Protein AF-A0A851SFB6-F1 (afdb_monomer)

pLDDT: mean 85.89, std 19.77, range [31.84, 98.56]

Nearest PDB structures (foldseek):
  4at8-assembly2_C  TM=9.927E-01  e=2.242E-28  Mus musculus
  4at8-assembly1_A  TM=9.930E-01  e=2.726E-28  Mus musculus
  4atb-assembly2_C  TM=9.935E-01  e=1.181E-27  Mus musculus
  4at9-assembly1_A  TM=9.912E-01  e=5.368E-27  Mus musculus
  4at7-assembly1_B  TM=7.156E-01  e=7.420E-09  Mus musculus

Secondary structure (DSSP, 8-state):
--EEEEETTEEEEE-SS-EEEEE----HHHHTT--TTTS--HHHHHHHHHHHHHHHHIIIII----S-SSSTHHHHHHHHHHHHHHHHHHHH-GGGTT--HHHHHHHHHHHHHSSTT-SPPPHHHHHHHHHHHHHTTTTSTT----B-TTSSS--BGGGGS-HHHHHHHHHHHHHHHHHHHTTTHHHHTTTTS--GGGGTS-EEETTEEEPPPPP---PPP---TT--SSS--PPPPPPPP--------

InterPro domains:
  IPR006561 DZF domain [PS51703] (1-230)
  IPR006561 DZF domain [SM00572] (1-197)
  IPR043519 Nucleotidyltransferase superfamily [G3DSA:3.30.460.10] (1-61)
  IPR049401 DZF domain, N-terminal [PF07528] (3-63)
  IPR049402 DZF domain, C-terminal [PF20965] (79-210)
  IPR052134 Interleukin enhancer-binding factor 2 [PTHR46447] (1-249)

Organism: Certhia familiaris (NCBI:txid73333)

Sequence (249 aa):
VLTMLTNETGFEISSADATVKILITTVPPNLRKLDPELHLDIKVLQSALAAIRHARWFEENASQSTAGLTLFSRLCLGVKVLIRLLKDLRIRFPGFEPLTPWILDLLGHYAVMNNPTRQPLALNIAYRRCLQILAAGLFLPGSVGITDPCESGNFRVHTVMTLEQQDMVCYTAQTLVRILSHGGYRKILGQEGDASYLASEMSTWDGVIVTPSEKAYEKPPEKKEGEEEEENQEEPAAGEEEESMETQE

Foldseek 3Di:
DWDWDADLQGIWIDDPPDIDDDRDADDPVCLVVDDPVPDRDSVSNVVVVLVVLLVVCCCVQLVPPPDDPDDCNVRSVLLVVLLVLVVVLCVLAVLNVLCDSSNSSQLSSCLQQVDPVNHGDDNLSSNLSSLVCLLVQLLAPPHLRDADPSDPDRDHPSVSDDNQSSQSSNLLSNQVNVCVVLVVVCQSSCVPHRNNCSQPDWDARPNDIRDGRDRPDDDPDPPDPDPPPDPDDDDDDDDDDDDDDDDDD

Solvent-accessible surface area (backbone atoms only — not comparable to full-atom values): 14951 Å² total; per-residue (Å²): 120,78,47,76,48,76,52,90,51,41,33,34,45,31,50,94,88,50,72,49,76,47,66,47,62,78,60,75,80,52,71,82,68,66,47,84,91,82,43,75,54,68,68,49,31,49,50,40,54,47,50,54,43,49,52,52,50,40,48,70,70,51,42,60,71,72,88,64,101,67,79,48,74,61,46,36,48,40,34,57,50,44,29,51,53,49,56,51,41,26,70,55,34,66,49,36,56,76,60,45,74,66,55,42,50,51,47,28,38,43,40,25,51,70,49,95,82,72,52,70,45,54,58,72,57,19,56,53,40,46,30,47,44,33,40,72,35,40,53,33,90,93,46,74,56,52,61,39,90,80,53,87,68,87,45,44,63,54,72,81,40,52,72,61,47,28,41,37,33,20,28,38,22,43,25,49,42,53,40,50,70,59,66,41,49,52,40,71,69,53,74,67,53,88,46,46,60,58,53,76,37,74,44,77,40,96,89,42,77,46,70,39,49,67,93,77,70,73,81,78,80,83,78,68,92,83,85,85,85,83,88,84,79,82,80,83,82,83,85,80,83,85,83,86,79,88,79,92,131

Mean predicted aligned error: 9.76 Å

Structure (mmCIF, N/CA/C/O backbone):
data_AF-A0A851SFB6-F1
#
_entry.id   AF-A0A851SFB6-F1
#
loop_
_atom_site.group_PDB
_atom_site.id
_atom_site.type_symbol
_atom_site.label_atom_id
_atom_site.label_alt_id
_atom_site.label_comp_id
_atom_site.label_asym_id
_atom_site.label_entity_id
_atom_site.label_seq_id
_atom_site.pdbx_PDB_ins_code
_atom_site.Cartn_x
_atom_site.Cartn_y
_atom_site.Cartn_z
_atom_site.occupancy
_atom_site.B_iso_or_equiv
_atom_site.auth_seq_id
_atom_site.auth_comp_id
_atom_site.auth_asym_id
_atom_site.auth_atom_id
_atom_site.pdbx_PDB_model_num
ATOM 1 N N . VAL A 1 1 ? 24.393 23.612 -10.551 1.00 82.62 1 VAL A N 1
ATOM 2 C CA . VAL A 1 1 ? 25.193 22.516 -11.149 1.00 82.62 1 VAL A CA 1
ATOM 3 C C . VAL A 1 1 ? 24.308 21.285 -11.172 1.00 82.62 1 VAL A C 1
ATOM 5 O O . VAL A 1 1 ? 23.611 21.077 -10.188 1.00 82.62 1 VAL A O 1
ATOM 8 N N . LEU A 1 2 ? 24.252 20.561 -12.290 1.00 90.19 2 LEU A N 1
ATOM 9 C CA . LEU A 1 2 ? 23.514 19.300 -12.384 1.00 90.19 2 LEU A CA 1
ATOM 10 C C . LEU A 1 2 ? 24.496 18.145 -12.202 1.00 90.19 2 LEU A C 1
ATOM 12 O O . LEU A 1 2 ? 25.562 18.159 -12.816 1.00 90.19 2 LEU A O 1
ATOM 16 N N . THR A 1 3 ? 24.129 17.167 -11.383 1.00 95.19 3 THR A N 1
ATOM 17 C CA . THR A 1 3 ? 24.915 15.950 -11.156 1.00 95.19 3 THR A CA 1
ATOM 18 C C . THR A 1 3 ? 24.166 14.773 -11.756 1.00 95.19 3 THR A C 1
ATOM 20 O O . THR A 1 3 ? 22.964 14.639 -11.531 1.00 95.19 3 THR A O 1
ATOM 23 N N . MET A 1 4 ? 24.862 13.927 -12.512 1.00 96.19 4 MET A N 1
ATOM 24 C CA . MET A 1 4 ? 24.307 12.695 -13.067 1.00 96.19 4 MET A CA 1
ATOM 25 C C . MET A 1 4 ? 25.010 11.490 -12.448 1.00 96.19 4 MET A C 1
ATOM 27 O O . MET A 1 4 ? 26.238 11.469 -12.372 1.00 96.19 4 MET A O 1
ATOM 31 N N . LEU A 1 5 ? 24.224 10.514 -11.992 1.00 96.12 5 LEU A N 1
ATOM 32 C CA . LEU A 1 5 ? 24.706 9.279 -11.374 1.00 96.12 5 LEU A CA 1
ATOM 33 C C . LEU A 1 5 ? 23.962 8.084 -11.970 1.00 96.12 5 LEU A C 1
ATOM 35 O O . LEU A 1 5 ? 22.734 8.099 -12.072 1.00 96.12 5 LEU A O 1
ATOM 39 N N . THR A 1 6 ? 24.696 7.047 -12.368 1.00 96.38 6 THR A N 1
ATOM 40 C CA . THR A 1 6 ? 24.110 5.767 -12.782 1.00 96.38 6 THR A CA 1
ATOM 41 C C . THR A 1 6 ? 23.652 4.968 -11.564 1.00 96.38 6 THR A C 1
ATOM 43 O O . THR A 1 6 ? 24.209 5.096 -10.474 1.00 96.38 6 THR A O 1
ATOM 46 N N . ASN A 1 7 ? 22.618 4.149 -11.738 1.00 94.56 7 ASN A N 1
ATOM 47 C CA . ASN A 1 7 ? 22.074 3.282 -10.696 1.00 94.56 7 ASN A CA 1
ATOM 48 C C . ASN A 1 7 ? 21.503 1.989 -11.303 1.00 94.56 7 ASN A C 1
ATOM 50 O O . ASN A 1 7 ? 21.451 1.836 -12.522 1.00 94.56 7 ASN A O 1
ATOM 54 N N . GLU A 1 8 ? 21.045 1.070 -10.452 1.00 92.94 8 GLU A N 1
ATOM 55 C CA . GLU A 1 8 ? 20.519 -0.244 -10.862 1.00 92.94 8 GLU A CA 1
ATOM 56 C C . GLU A 1 8 ? 19.333 -0.161 -11.835 1.00 92.94 8 GLU A C 1
ATOM 58 O O . GLU A 1 8 ? 19.099 -1.081 -12.613 1.00 92.94 8 GLU A O 1
ATOM 63 N N . THR A 1 9 ? 18.591 0.951 -11.818 1.00 94.44 9 THR A N 1
ATOM 64 C CA . THR A 1 9 ? 17.414 1.172 -12.67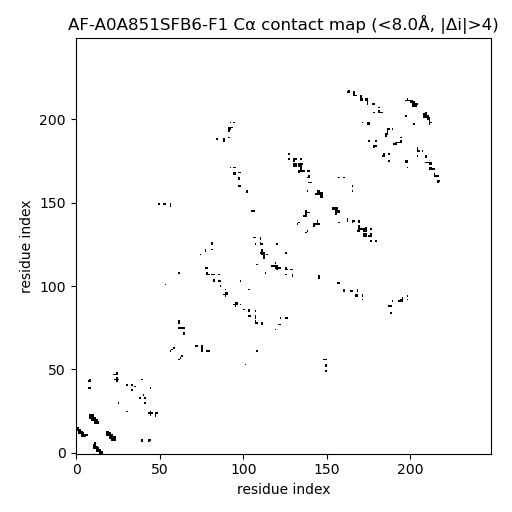1 1.00 94.44 9 THR A CA 1
ATOM 65 C C . THR A 1 9 ? 17.699 1.971 -13.944 1.00 94.44 9 THR A C 1
ATOM 67 O O . THR A 1 9 ? 16.804 2.149 -14.770 1.00 94.44 9 THR A O 1
ATOM 70 N N . GLY A 1 10 ? 18.928 2.463 -14.114 1.00 95.44 10 GLY A N 1
ATOM 71 C CA . GLY A 1 10 ? 19.318 3.375 -15.181 1.00 95.44 10 GLY A CA 1
ATOM 72 C C . GLY A 1 10 ? 20.214 4.489 -14.652 1.00 95.44 10 GLY A C 1
ATOM 73 O O . GLY A 1 10 ? 21.393 4.275 -14.370 1.00 95.44 10 GLY A O 1
ATOM 74 N N . PHE A 1 11 ? 19.675 5.700 -14.540 1.00 97.06 11 PHE A N 1
ATOM 75 C CA . PHE A 1 11 ? 20.406 6.832 -13.971 1.00 97.06 11 PHE A CA 1
ATOM 76 C C . PHE A 1 11 ? 19.477 7.893 -13.396 1.00 97.06 11 PHE A C 1
ATOM 78 O O . PHE A 1 11 ? 18.271 7.884 -13.623 1.00 97.06 11 PHE A O 1
ATOM 85 N N . GLU A 1 12 ? 20.040 8.837 -12.657 1.00 97.19 12 GLU A N 1
ATOM 86 C CA . GLU A 1 12 ? 19.328 10.009 -12.170 1.00 97.19 12 GLU A CA 1
ATOM 87 C C . GLU A 1 12 ? 20.114 11.292 -12.419 1.00 97.19 12 GLU A C 1
ATOM 89 O O . GLU A 1 12 ? 21.346 11.293 -12.463 1.00 97.19 12 GLU A O 1
ATOM 94 N N . ILE A 1 13 ? 19.377 12.384 -12.616 1.00 97.56 13 ILE A N 1
ATOM 95 C CA . ILE A 1 13 ? 19.913 13.734 -12.765 1.00 97.56 13 ILE A CA 1
ATOM 96 C C . ILE A 1 13 ? 19.349 14.576 -11.627 1.00 97.56 13 ILE A C 1
ATOM 98 O O . ILE A 1 13 ? 18.132 14.724 -11.504 1.00 97.56 13 ILE A O 1
ATOM 102 N N . SER A 1 14 ? 20.239 15.141 -10.820 1.00 97.31 14 SER A N 1
ATOM 103 C CA . SER A 1 14 ? 19.896 15.930 -9.639 1.00 97.31 14 SER A CA 1
ATOM 104 C C . SER A 1 14 ? 20.368 17.375 -9.782 1.00 97.31 14 SER A C 1
ATOM 106 O O . SER A 1 14 ? 21.486 17.646 -10.226 1.00 97.31 14 SER A O 1
ATOM 108 N N . SER A 1 15 ? 19.503 18.306 -9.390 1.00 96.38 15 SER A N 1
ATOM 109 C CA . SER A 1 15 ? 19.817 19.705 -9.107 1.00 96.38 15 SER A CA 1
ATOM 110 C C . SER A 1 15 ? 19.848 19.932 -7.587 1.00 96.38 15 SER A C 1
ATOM 112 O O . SER A 1 15 ? 19.793 18.979 -6.814 1.00 96.38 15 SER A O 1
ATOM 114 N N . ALA A 1 16 ? 19.940 21.191 -7.147 1.00 95.44 16 ALA A N 1
ATOM 115 C CA . ALA A 1 16 ? 19.835 21.524 -5.725 1.00 95.44 16 ALA A CA 1
ATOM 116 C C . ALA A 1 16 ? 18.435 21.244 -5.142 1.00 95.44 16 ALA A C 1
ATOM 118 O O . ALA A 1 16 ? 18.324 20.969 -3.952 1.00 95.44 16 ALA A O 1
ATOM 119 N N . ASP A 1 17 ? 17.391 21.279 -5.979 1.00 95.88 17 ASP A N 1
ATOM 120 C CA . ASP A 1 17 ? 15.991 21.285 -5.529 1.00 95.88 17 ASP A CA 1
ATOM 121 C C . ASP A 1 17 ? 15.188 20.066 -6.002 1.00 95.88 17 ASP A C 1
ATOM 123 O O . ASP A 1 17 ? 14.081 19.820 -5.523 1.00 95.88 17 ASP A O 1
ATOM 127 N N . ALA A 1 18 ? 15.698 19.319 -6.985 1.00 95.94 18 ALA A N 1
ATOM 128 C CA . ALA A 1 18 ? 14.946 18.252 -7.630 1.00 95.94 18 ALA A CA 1
ATOM 129 C C . ALA A 1 18 ? 15.852 17.147 -8.172 1.00 95.94 18 ALA A C 1
ATOM 131 O O . ALA A 1 18 ? 16.967 17.397 -8.625 1.00 95.94 18 ALA A O 1
ATOM 132 N N . THR A 1 19 ? 15.304 15.936 -8.223 1.00 96.94 19 THR A N 1
ATOM 133 C CA . THR A 1 19 ? 15.934 14.768 -8.840 1.00 96.94 19 THR A CA 1
ATOM 134 C C . THR A 1 19 ? 14.963 14.136 -9.822 1.00 96.94 19 THR A C 1
ATOM 136 O O . THR A 1 19 ? 13.800 13.898 -9.493 1.00 96.94 19 THR A O 1
ATOM 139 N N . VAL A 1 20 ? 15.446 13.833 -11.023 1.00 97.31 20 VAL A N 1
ATOM 140 C CA . VAL A 1 20 ? 14.717 13.060 -12.030 1.00 97.31 20 VAL A CA 1
ATOM 141 C C . VAL A 1 20 ? 15.387 11.701 -12.153 1.00 97.31 20 VAL A C 1
ATOM 143 O O . VAL A 1 20 ? 16.567 11.625 -12.488 1.00 97.31 20 VAL A O 1
ATOM 146 N N . LYS A 1 21 ? 14.631 10.631 -11.896 1.00 96.62 21 LYS A N 1
ATOM 147 C CA . LYS A 1 21 ? 15.073 9.251 -12.121 1.00 96.62 21 LYS A CA 1
ATOM 148 C C . LYS A 1 21 ? 14.653 8.797 -13.514 1.00 96.62 21 LYS A C 1
ATOM 150 O O . LYS A 1 21 ? 13.477 8.879 -13.861 1.00 96.62 21 LYS A O 1
ATOM 155 N N . ILE A 1 22 ? 15.612 8.315 -14.294 1.00 97.31 22 ILE A N 1
ATOM 156 C CA . ILE A 1 22 ? 15.407 7.748 -15.621 1.00 97.31 22 ILE A CA 1
ATOM 157 C C . ILE A 1 22 ? 15.427 6.230 -15.462 1.00 97.31 22 ILE A C 1
ATOM 159 O O . ILE A 1 22 ? 16.486 5.620 -15.318 1.00 97.31 22 ILE A O 1
ATOM 163 N N . LEU A 1 23 ? 14.232 5.639 -15.474 1.00 97.12 23 LEU A N 1
ATOM 164 C CA . LEU A 1 23 ? 14.048 4.193 -15.426 1.00 97.12 23 LEU A CA 1
ATOM 165 C C . LEU A 1 23 ? 14.203 3.635 -16.842 1.00 97.12 23 LEU A C 1
ATOM 167 O O . LEU A 1 23 ? 13.354 3.870 -17.705 1.00 97.12 23 LEU A O 1
ATOM 171 N N . ILE A 1 24 ? 15.305 2.935 -17.094 1.00 96.81 24 ILE A N 1
ATOM 172 C CA . ILE A 1 24 ? 15.596 2.360 -18.405 1.00 96.81 24 ILE A CA 1
ATOM 173 C C . ILE A 1 24 ? 14.792 1.074 -18.575 1.00 96.81 24 ILE A C 1
ATOM 175 O O . ILE A 1 24 ? 14.717 0.228 -17.687 1.00 96.81 24 ILE A O 1
ATOM 179 N N . THR A 1 25 ? 14.202 0.916 -19.756 1.00 97.44 25 THR A N 1
ATOM 180 C CA . THR A 1 25 ? 13.619 -0.349 -20.189 1.00 97.44 25 THR A CA 1
ATOM 181 C C . THR A 1 25 ? 13.842 -0.574 -21.680 1.00 97.44 25 THR A C 1
ATOM 183 O O . THR A 1 25 ? 14.498 0.222 -22.351 1.00 97.44 25 THR A O 1
ATOM 186 N N . THR A 1 26 ? 13.327 -1.678 -22.208 1.00 96.62 26 THR A N 1
ATOM 187 C CA . THR A 1 26 ? 13.487 -2.079 -23.602 1.00 96.62 26 THR A CA 1
ATOM 188 C C . THR A 1 26 ? 12.174 -2.597 -24.184 1.00 96.62 26 THR A C 1
ATOM 190 O O . THR A 1 26 ? 11.198 -2.833 -23.471 1.00 96.62 26 THR A O 1
ATOM 193 N N . VAL A 1 27 ? 12.135 -2.772 -25.502 1.00 95.62 27 VAL A N 1
ATOM 194 C CA . VAL A 1 27 ? 10.962 -3.311 -26.200 1.00 95.62 27 VAL A CA 1
ATOM 195 C C . VAL A 1 27 ? 10.781 -4.813 -25.914 1.00 95.62 27 VAL A C 1
ATOM 197 O O . VAL A 1 27 ? 11.777 -5.522 -25.745 1.00 95.62 27 VAL A O 1
ATOM 200 N N . PRO A 1 28 ? 9.543 -5.350 -25.926 1.00 91.94 28 PRO A N 1
ATOM 201 C CA . PRO A 1 28 ? 9.271 -6.744 -25.555 1.00 91.94 28 PRO A CA 1
ATOM 202 C C . PRO A 1 28 ? 10.125 -7.820 -26.257 1.00 91.94 28 PRO A C 1
ATOM 204 O O . PRO A 1 28 ? 10.526 -8.771 -25.584 1.00 91.94 28 PRO A O 1
ATOM 207 N N . PRO A 1 29 ? 10.474 -7.701 -27.558 1.00 94.81 29 PRO A N 1
ATOM 208 C CA . PRO A 1 29 ? 11.345 -8.677 -28.217 1.00 94.81 29 PRO A CA 1
ATOM 209 C C . PRO A 1 29 ? 12.734 -8.822 -27.578 1.00 94.81 29 PRO A C 1
ATOM 211 O O . PRO A 1 29 ? 13.315 -9.904 -27.633 1.00 94.81 29 PRO A O 1
ATOM 214 N N . ASN A 1 30 ? 13.258 -7.758 -26.964 1.00 95.56 30 ASN A N 1
ATOM 215 C CA . ASN A 1 30 ? 14.585 -7.757 -26.351 1.00 95.56 30 ASN A CA 1
ATOM 216 C C . ASN A 1 30 ? 14.594 -8.425 -24.973 1.00 95.56 30 ASN A C 1
ATOM 218 O O . ASN A 1 30 ? 15.621 -8.967 -24.583 1.00 95.56 30 ASN A O 1
ATOM 222 N N . LEU A 1 31 ? 13.458 -8.469 -24.266 1.00 93.38 31 LEU A N 1
ATOM 223 C CA . LEU A 1 31 ? 13.365 -9.110 -22.946 1.00 93.38 31 LEU A CA 1
ATOM 224 C C . LEU A 1 31 ? 13.674 -10.614 -22.994 1.00 93.38 31 LEU A C 1
ATOM 226 O O . LEU A 1 31 ? 14.161 -11.175 -22.022 1.00 93.38 31 LEU A O 1
ATOM 230 N N . ARG A 1 32 ? 13.425 -11.265 -24.138 1.00 92.75 32 ARG A N 1
ATOM 231 C CA . ARG A 1 32 ? 13.741 -12.689 -24.364 1.00 92.75 32 ARG A CA 1
ATOM 232 C C . ARG A 1 32 ? 15.196 -12.933 -24.778 1.00 92.75 32 ARG A C 1
ATOM 234 O O . ARG A 1 32 ? 15.587 -14.080 -24.947 1.00 92.75 32 ARG A O 1
ATOM 241 N N . LYS A 1 33 ? 15.964 -11.865 -25.007 1.00 94.88 33 LYS A N 1
ATOM 242 C CA . LYS A 1 33 ? 17.350 -11.884 -25.501 1.00 94.88 33 LYS A CA 1
ATOM 243 C C . LYS A 1 33 ? 18.300 -11.190 -24.520 1.00 94.88 33 LYS A C 1
ATOM 245 O O . LYS A 1 33 ? 19.320 -10.644 -24.932 1.00 94.88 33 LYS A O 1
ATOM 250 N N . LEU A 1 34 ? 17.917 -11.124 -23.245 1.00 94.75 34 LEU A N 1
ATOM 251 C CA . LEU A 1 34 ? 18.742 -10.501 -22.221 1.00 94.75 34 LEU A CA 1
ATOM 252 C C . LEU A 1 34 ? 19.937 -11.393 -21.897 1.00 94.75 34 LEU A C 1
ATOM 254 O O . LEU A 1 34 ? 19.784 -12.600 -21.734 1.00 94.75 34 LEU A O 1
ATOM 258 N N . ASP A 1 35 ? 21.099 -10.763 -21.785 1.00 94.88 35 ASP A N 1
ATOM 259 C CA . ASP A 1 35 ? 22.317 -11.368 -21.281 1.00 94.88 35 ASP A CA 1
ATOM 260 C C . ASP A 1 35 ? 22.528 -10.839 -19.851 1.00 94.88 35 ASP A C 1
ATOM 262 O O . ASP A 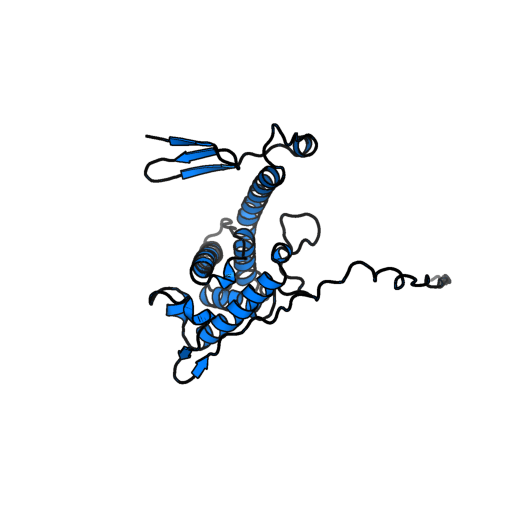1 35 ? 22.693 -9.623 -19.696 1.00 94.88 35 ASP A O 1
ATOM 266 N N . PRO A 1 36 ? 22.475 -11.696 -18.813 1.00 93.06 36 PRO A N 1
ATOM 267 C CA . PRO A 1 36 ? 22.640 -11.275 -17.423 1.00 93.06 36 PRO A CA 1
ATOM 268 C C . PRO A 1 36 ? 23.990 -10.615 -17.110 1.00 93.06 36 PRO A C 1
ATOM 270 O O . PRO A 1 36 ? 24.079 -9.892 -16.122 1.00 93.06 36 PRO A O 1
ATOM 273 N N . GLU A 1 37 ? 25.033 -10.852 -17.914 1.00 93.56 37 GLU A N 1
ATOM 274 C CA . GLU A 1 37 ? 26.362 -10.267 -17.687 1.00 93.56 37 GLU A CA 1
ATOM 275 C C . GLU A 1 37 ? 26.489 -8.848 -18.257 1.00 93.56 37 GLU A C 1
ATOM 277 O O . GLU A 1 37 ? 27.331 -8.067 -17.810 1.00 93.56 37 GLU A O 1
ATOM 282 N N . LEU A 1 38 ? 25.654 -8.497 -19.241 1.00 93.44 38 LEU A N 1
ATOM 283 C CA . LEU A 1 38 ? 25.755 -7.236 -19.983 1.00 93.44 38 LEU A CA 1
ATOM 284 C C . LEU A 1 38 ? 24.565 -6.301 -19.770 1.00 93.44 38 LEU A C 1
ATOM 286 O O . LEU A 1 38 ? 24.705 -5.082 -19.895 1.00 93.44 38 LEU A O 1
ATOM 290 N N . HIS A 1 39 ? 23.378 -6.847 -19.515 1.00 95.62 39 HIS A N 1
ATOM 291 C CA . HIS A 1 39 ? 22.136 -6.086 -19.468 1.00 95.62 39 HIS A CA 1
ATOM 292 C C . HIS A 1 39 ? 21.611 -5.920 -18.042 1.00 95.62 39 HIS A C 1
ATOM 294 O O . HIS A 1 39 ? 21.901 -6.703 -17.144 1.00 95.62 39 HIS A O 1
ATOM 300 N N . LEU A 1 40 ? 20.785 -4.885 -17.855 1.00 94.19 40 LEU A N 1
ATOM 301 C CA . LEU A 1 40 ? 20.055 -4.681 -16.607 1.00 94.19 40 LEU A CA 1
ATOM 302 C C . LEU A 1 40 ? 19.157 -5.885 -16.305 1.00 94.19 40 LEU A C 1
ATOM 304 O O . LEU A 1 40 ? 18.607 -6.510 -17.217 1.00 94.19 40 LEU A O 1
ATOM 308 N N . ASP A 1 41 ? 18.969 -6.149 -15.013 1.00 95.25 41 ASP A N 1
ATOM 309 C CA . ASP A 1 41 ? 18.140 -7.246 -14.532 1.00 95.25 41 ASP A CA 1
ATOM 310 C C . ASP A 1 41 ? 16.724 -7.192 -15.132 1.00 95.25 41 ASP A C 1
ATOM 312 O O . ASP A 1 41 ? 16.091 -6.134 -15.247 1.00 95.25 41 ASP A O 1
ATOM 316 N N . ILE A 1 42 ? 16.200 -8.358 -15.511 1.00 94.75 42 ILE A N 1
ATOM 317 C CA . ILE A 1 42 ? 14.893 -8.458 -16.163 1.00 94.75 42 ILE A CA 1
ATOM 318 C C . ILE A 1 42 ? 13.764 -7.879 -15.299 1.00 94.75 42 ILE A C 1
ATOM 320 O O . ILE A 1 42 ? 12.842 -7.269 -15.845 1.00 94.75 42 ILE A O 1
ATOM 324 N N . LYS A 1 43 ? 13.841 -8.001 -13.966 1.00 93.38 43 LYS A N 1
ATOM 325 C CA . LYS A 1 43 ? 12.841 -7.451 -13.043 1.00 93.38 43 LYS A CA 1
ATOM 326 C C . LYS A 1 43 ? 12.858 -5.929 -13.071 1.00 93.38 43 LYS A C 1
ATOM 328 O O . LYS A 1 43 ? 11.792 -5.319 -13.045 1.00 93.38 43 LYS A O 1
ATOM 333 N N . VAL A 1 44 ? 14.032 -5.307 -13.200 1.00 94.88 44 VAL A N 1
ATOM 334 C CA . VAL A 1 44 ? 14.163 -3.848 -13.346 1.00 94.88 44 VAL A CA 1
ATOM 335 C C . VAL A 1 44 ? 13.477 -3.388 -14.630 1.00 94.88 44 VAL A C 1
ATOM 337 O O . VAL A 1 44 ? 12.598 -2.525 -14.589 1.00 94.88 44 VAL A O 1
ATOM 340 N N . LEU A 1 45 ? 13.803 -4.017 -15.760 1.00 96.31 45 LEU A N 1
ATOM 341 C CA . LEU A 1 45 ? 13.227 -3.663 -17.059 1.00 96.31 45 LEU A CA 1
ATOM 342 C C . LEU A 1 45 ? 11.700 -3.853 -17.075 1.00 96.31 45 LEU A C 1
ATOM 344 O O . LEU A 1 45 ? 10.966 -2.984 -17.560 1.00 96.31 45 LEU A O 1
ATOM 348 N N . GLN A 1 46 ? 11.204 -4.958 -16.507 1.00 94.31 46 GLN A N 1
ATOM 349 C CA . GLN A 1 46 ? 9.770 -5.219 -16.374 1.00 94.31 46 GLN A CA 1
ATOM 350 C C . GLN A 1 46 ? 9.080 -4.226 -15.434 1.00 94.31 46 GLN A C 1
ATOM 352 O O . GLN A 1 46 ? 7.987 -3.763 -15.759 1.00 94.31 46 GLN A O 1
ATOM 357 N N . SER A 1 47 ? 9.716 -3.842 -14.323 1.00 94.25 47 SER A N 1
ATOM 358 C CA . SER A 1 47 ? 9.165 -2.859 -13.380 1.00 94.25 47 SER A CA 1
ATOM 359 C C . SER A 1 47 ? 8.980 -1.481 -14.023 1.00 94.25 47 SER A C 1
ATOM 361 O O . SER A 1 47 ? 7.961 -0.827 -13.808 1.00 94.25 47 SER A O 1
ATOM 363 N N . ALA A 1 48 ? 9.907 -1.070 -14.892 1.00 95.81 48 ALA A N 1
ATOM 364 C CA . ALA A 1 48 ? 9.800 0.171 -15.650 1.00 95.81 48 ALA A CA 1
ATOM 365 C C . ALA A 1 48 ? 8.669 0.113 -16.699 1.00 95.81 48 ALA A C 1
ATOM 367 O O . ALA A 1 48 ? 7.915 1.075 -16.842 1.00 95.81 48 ALA A O 1
ATOM 368 N N . LEU A 1 49 ? 8.473 -1.026 -17.381 1.00 95.81 49 LEU A N 1
ATOM 369 C CA . LEU A 1 49 ? 7.309 -1.220 -18.264 1.00 95.81 49 LEU A CA 1
ATOM 370 C C . LEU A 1 49 ? 5.987 -1.227 -17.486 1.00 95.81 49 LEU A C 1
ATOM 372 O O . LEU A 1 49 ? 4.994 -0.683 -17.970 1.00 95.81 49 LEU A O 1
ATOM 376 N N . ALA A 1 50 ? 5.964 -1.834 -16.297 1.00 94.69 50 ALA A N 1
ATOM 377 C CA . ALA A 1 50 ? 4.802 -1.820 -15.413 1.00 94.69 50 ALA A CA 1
ATOM 378 C C . ALA A 1 50 ? 4.476 -0.391 -14.962 1.00 94.69 50 ALA A C 1
ATOM 380 O O . ALA A 1 50 ? 3.327 0.023 -15.065 1.00 94.69 50 ALA A O 1
ATOM 381 N N . ALA A 1 51 ? 5.479 0.417 -14.601 1.00 95.56 51 ALA A N 1
ATOM 382 C CA . ALA A 1 51 ? 5.285 1.821 -14.238 1.00 95.56 51 ALA A CA 1
ATOM 383 C C . ALA A 1 51 ? 4.606 2.643 -15.352 1.00 95.56 51 ALA A C 1
ATOM 385 O O . ALA A 1 51 ? 3.755 3.480 -15.053 1.00 95.56 51 ALA A O 1
ATOM 386 N N . ILE A 1 52 ? 4.913 2.374 -16.629 1.00 96.06 52 ILE A N 1
ATOM 387 C CA . ILE A 1 52 ? 4.220 3.002 -17.770 1.00 96.06 52 ILE A CA 1
ATOM 388 C C . ILE A 1 52 ? 2.742 2.587 -17.808 1.00 96.06 52 ILE A C 1
ATOM 390 O O . ILE A 1 52 ? 1.869 3.443 -17.968 1.00 96.06 52 ILE A O 1
ATOM 394 N N . ARG A 1 53 ? 2.442 1.291 -17.634 1.00 95.56 53 ARG A N 1
ATOM 395 C CA . ARG A 1 53 ? 1.054 0.794 -17.586 1.00 95.56 53 ARG A CA 1
ATOM 396 C C . ARG A 1 53 ? 0.288 1.392 -16.407 1.00 95.56 53 ARG A C 1
ATOM 398 O O . ARG A 1 53 ? -0.815 1.892 -16.603 1.00 95.56 53 ARG A O 1
ATOM 405 N N . HIS A 1 54 ? 0.902 1.423 -15.226 1.00 95.38 54 HIS A N 1
ATOM 406 C CA . HIS A 1 54 ? 0.330 1.999 -14.010 1.00 95.38 54 HIS A CA 1
ATOM 407 C C . HIS A 1 54 ? 0.022 3.484 -14.194 1.00 95.38 54 HIS A C 1
ATOM 409 O O . HIS A 1 54 ? -1.074 3.924 -13.857 1.00 95.38 54 HIS A O 1
ATOM 415 N N . ALA A 1 55 ? 0.956 4.255 -14.762 1.00 93.81 55 ALA A N 1
ATOM 416 C CA . ALA A 1 55 ? 0.764 5.678 -15.022 1.00 93.81 55 ALA A CA 1
ATOM 417 C C . ALA A 1 55 ? -0.411 5.923 -15.976 1.00 93.81 55 ALA A C 1
ATOM 419 O O . ALA A 1 55 ? -1.272 6.751 -15.679 1.00 93.81 55 ALA A O 1
ATOM 420 N N . ARG A 1 56 ? -0.491 5.156 -17.071 1.00 93.62 56 ARG A N 1
ATOM 421 C CA . ARG A 1 56 ? -1.599 5.234 -18.027 1.00 93.62 56 ARG A CA 1
ATOM 422 C C . ARG A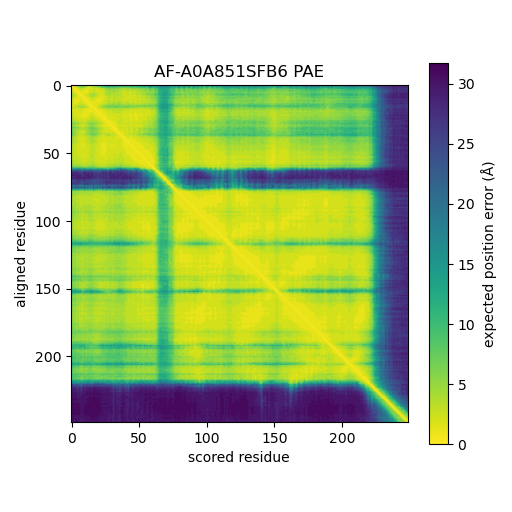 1 56 ? -2.936 4.862 -17.386 1.00 93.62 56 ARG A C 1
ATOM 424 O O . ARG A 1 56 ? -3.899 5.613 -17.500 1.00 93.62 56 ARG A O 1
ATOM 431 N N . TRP A 1 57 ? -2.993 3.738 -16.672 1.00 93.56 57 TRP A N 1
ATOM 432 C CA . TRP A 1 57 ? -4.203 3.323 -15.966 1.00 93.56 57 TRP A CA 1
ATOM 433 C C . TRP A 1 57 ? -4.644 4.382 -14.952 1.00 93.56 57 TRP A C 1
ATOM 435 O O . TRP A 1 57 ? -5.826 4.718 -14.878 1.00 93.56 57 TRP A O 1
ATOM 445 N N . PHE A 1 58 ? -3.697 4.938 -14.194 1.00 91.25 58 PHE A N 1
ATOM 446 C CA . PHE A 1 58 ? -3.976 5.958 -13.192 1.00 91.25 58 PHE A CA 1
ATOM 447 C C . PHE A 1 58 ? -4.522 7.231 -13.838 1.00 91.25 58 PHE A C 1
ATOM 449 O O . PHE A 1 58 ? -5.469 7.826 -13.320 1.00 91.25 58 PHE A O 1
ATOM 456 N N . GLU A 1 59 ? -3.964 7.634 -14.979 1.00 87.88 59 GLU A N 1
ATOM 457 C CA . GLU A 1 59 ? -4.464 8.763 -15.753 1.00 87.88 59 GLU A CA 1
ATOM 458 C C . GLU A 1 59 ? -5.920 8.531 -16.199 1.00 87.88 59 GLU A C 1
ATOM 460 O O . GLU A 1 59 ? -6.796 9.359 -15.934 1.00 87.88 59 GLU A O 1
ATOM 465 N N . GLU A 1 60 ? -6.203 7.368 -16.780 1.00 87.00 60 GLU A N 1
ATOM 466 C CA . GLU A 1 60 ? -7.512 7.027 -17.344 1.00 87.00 60 GLU A CA 1
ATOM 467 C C . GLU A 1 60 ? -8.600 6.757 -16.283 1.00 87.00 60 GLU A C 1
ATOM 469 O O . GLU A 1 60 ? -9.774 7.012 -16.548 1.00 87.00 60 GLU A O 1
ATOM 474 N N . ASN A 1 61 ? -8.243 6.267 -15.087 1.00 83.88 61 ASN A N 1
ATOM 475 C CA . ASN A 1 61 ? -9.209 5.760 -14.094 1.00 83.88 61 ASN A CA 1
ATOM 476 C C . ASN A 1 61 ? -9.236 6.562 -12.785 1.00 83.88 61 ASN A C 1
ATOM 478 O O . ASN A 1 61 ? -10.298 6.805 -12.218 1.00 83.88 61 ASN A O 1
ATOM 482 N N . ALA A 1 62 ? -8.078 7.013 -12.302 1.00 74.38 62 ALA A N 1
ATOM 483 C CA . ALA A 1 62 ? -7.959 7.757 -11.045 1.00 74.38 62 ALA A CA 1
ATOM 484 C C . ALA A 1 62 ? -7.825 9.274 -11.255 1.00 74.38 62 ALA A C 1
ATOM 486 O O . ALA A 1 62 ? -7.895 10.050 -10.294 1.00 74.38 62 ALA A O 1
ATOM 487 N N . SER A 1 63 ? -7.622 9.711 -12.502 1.00 64.62 63 SER A N 1
ATOM 488 C CA . SER A 1 63 ? -7.349 11.105 -12.836 1.00 64.62 63 SER A CA 1
ATOM 489 C C . SER A 1 63 ? -8.386 11.779 -13.728 1.00 64.62 63 SER A C 1
ATOM 491 O O . SER A 1 63 ? -8.189 12.962 -13.989 1.00 64.62 63 SER A O 1
ATOM 493 N N . GLN A 1 64 ? -9.473 11.092 -14.125 1.00 53.59 64 GLN A N 1
ATOM 494 C CA . GLN A 1 64 ? -10.492 11.597 -15.062 1.00 53.59 64 GLN A CA 1
ATOM 495 C C . GLN A 1 64 ? -11.020 12.994 -14.702 1.00 53.59 64 GLN A C 1
ATOM 497 O O . GLN A 1 64 ? -12.031 13.194 -14.032 1.00 53.59 64 GLN A O 1
ATOM 502 N N . SER A 1 65 ? -10.287 13.968 -15.227 1.00 44.91 65 SER A N 1
ATOM 503 C CA . SER A 1 65 ? -10.580 15.376 -15.356 1.00 44.91 65 SER A CA 1
ATOM 504 C C . SER A 1 65 ? -11.108 15.558 -16.773 1.00 44.91 65 SER A C 1
ATOM 506 O O . SER A 1 65 ? -10.505 16.250 -17.589 1.00 44.91 65 SER A O 1
ATOM 508 N N . THR A 1 66 ? -12.205 14.882 -17.110 1.00 41.31 66 THR A N 1
ATOM 509 C CA . THR A 1 66 ? -12.854 15.066 -18.407 1.00 41.31 66 THR A CA 1
ATOM 510 C C . THR A 1 66 ? -13.782 16.267 -18.299 1.00 41.31 66 THR A C 1
ATOM 512 O O . THR A 1 66 ? -14.834 16.212 -17.672 1.00 41.31 66 THR A O 1
ATOM 515 N N . ALA A 1 67 ? -13.296 17.380 -18.849 1.00 43.19 67 ALA A N 1
ATOM 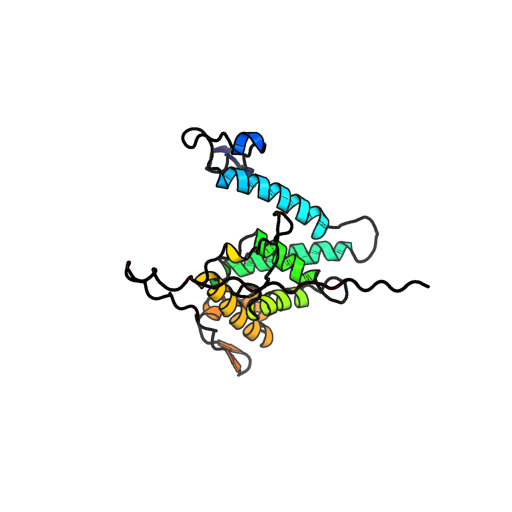516 C CA . ALA A 1 67 ? -14.040 18.506 -19.403 1.00 43.19 67 ALA A CA 1
ATOM 517 C C . ALA A 1 67 ? -15.553 18.531 -19.100 1.00 43.19 67 ALA A C 1
ATOM 519 O O . ALA A 1 67 ? -16.369 17.957 -19.815 1.00 43.19 67 ALA A O 1
ATOM 520 N N . GLY A 1 68 ? -15.912 19.270 -18.053 1.00 41.22 68 GLY A N 1
ATOM 521 C CA . GLY A 1 68 ? -17.289 19.585 -17.695 1.00 41.22 68 GLY A CA 1
ATOM 522 C C . GLY A 1 68 ? -17.307 20.289 -16.347 1.00 41.22 68 GLY A C 1
ATOM 523 O O . GLY A 1 68 ? -17.149 19.655 -15.307 1.00 41.22 68 GLY A O 1
ATOM 524 N N . LEU A 1 69 ? -17.424 21.619 -16.352 1.00 45.88 69 LEU A N 1
ATOM 525 C CA . LEU A 1 69 ? -17.582 22.420 -15.139 1.00 45.88 69 LEU A CA 1
ATOM 526 C C . LEU A 1 69 ? -18.801 21.934 -14.345 1.00 45.88 69 LEU A C 1
ATOM 528 O O . LEU A 1 69 ? -19.919 22.293 -14.686 1.00 45.88 69 LEU A O 1
ATOM 532 N N . THR A 1 70 ? -18.584 21.129 -13.303 1.00 47.41 70 THR A N 1
ATOM 533 C CA . THR A 1 70 ? -19.196 21.174 -11.956 1.00 47.41 70 THR A CA 1
ATOM 534 C C . THR A 1 70 ? -18.925 19.850 -11.225 1.00 47.41 70 THR A C 1
ATOM 536 O O . THR A 1 70 ? -19.046 18.769 -11.784 1.00 47.41 70 THR A O 1
ATOM 539 N N . LEU A 1 71 ? -18.515 19.934 -9.954 1.00 50.28 71 LEU A N 1
ATOM 540 C CA . LEU A 1 71 ? -18.358 18.831 -8.983 1.00 50.28 71 LEU A CA 1
ATOM 541 C C . LEU A 1 71 ? -17.269 17.753 -9.247 1.00 50.28 71 LEU A C 1
ATOM 543 O O . LEU A 1 71 ? -16.630 17.321 -8.288 1.00 50.28 71 LEU A O 1
ATOM 547 N N . PHE A 1 72 ? -16.956 17.388 -10.495 1.00 46.09 72 PHE A N 1
ATOM 548 C CA . PHE A 1 72 ? -16.015 16.296 -10.829 1.00 46.09 72 PHE A CA 1
ATOM 549 C C . PHE A 1 72 ? -14.518 16.672 -10.712 1.00 46.09 72 PHE A C 1
ATOM 551 O O . PHE A 1 72 ? -13.670 15.822 -10.474 1.00 46.09 72 PHE A O 1
ATOM 558 N N . SER A 1 73 ? -14.152 17.959 -10.744 1.00 43.50 73 SER A N 1
ATOM 559 C CA . SER A 1 73 ? -12.753 18.388 -10.507 1.00 43.50 73 SER A CA 1
ATOM 560 C C . SER A 1 73 ? -12.294 18.179 -9.046 1.00 43.50 73 SER A C 1
ATOM 562 O O . SER A 1 73 ? -11.110 17.972 -8.776 1.00 43.50 73 SER A O 1
ATOM 564 N N . ARG A 1 74 ? -13.231 18.131 -8.083 1.00 50.19 74 ARG A N 1
ATOM 565 C CA . ARG A 1 74 ? -12.939 17.760 -6.682 1.00 50.19 74 ARG A CA 1
ATOM 566 C C . ARG A 1 74 ? -12.731 16.256 -6.486 1.00 50.19 74 ARG A C 1
ATOM 568 O O . ARG A 1 74 ? -12.117 15.859 -5.497 1.00 50.19 74 ARG A O 1
ATOM 575 N N . LEU A 1 75 ? -13.202 15.431 -7.421 1.00 49.03 75 LEU A N 1
ATOM 576 C CA . LEU A 1 75 ? -13.102 13.979 -7.343 1.00 49.03 75 LEU A CA 1
ATOM 577 C C . LEU A 1 75 ? -11.659 13.492 -7.541 1.00 49.03 75 LEU A C 1
ATOM 579 O O . LEU A 1 75 ? -11.141 12.759 -6.698 1.00 49.03 75 LEU A O 1
ATOM 583 N N . CYS A 1 76 ? -10.962 13.965 -8.578 1.00 54.34 76 CYS A N 1
ATOM 584 C CA . CYS A 1 76 ? -9.562 13.587 -8.816 1.00 54.34 76 CYS A CA 1
ATOM 585 C C . CYS A 1 76 ? -8.630 14.026 -7.673 1.00 54.34 76 CYS A C 1
ATOM 587 O O . CYS A 1 76 ? -7.599 13.396 -7.427 1.00 54.34 76 CYS A O 1
ATOM 589 N N . LEU A 1 77 ? -8.996 15.094 -6.949 1.00 62.41 77 LEU A N 1
ATOM 590 C CA . LEU A 1 77 ? -8.303 15.508 -5.729 1.00 62.41 77 LEU A CA 1
ATOM 591 C C . LEU A 1 77 ? -8.494 14.479 -4.608 1.00 62.41 77 LEU A C 1
ATOM 593 O O . LEU A 1 77 ? -7.527 14.174 -3.922 1.00 62.41 77 LEU A O 1
ATOM 597 N N . GLY A 1 78 ? -9.686 13.898 -4.449 1.00 80.12 78 GLY A N 1
ATOM 598 C CA . GLY A 1 78 ? -9.986 12.928 -3.391 1.00 80.12 78 GLY A CA 1
ATOM 599 C C . GLY A 1 78 ? -9.092 11.688 -3.433 1.00 80.12 78 GLY A C 1
ATOM 600 O O . GLY A 1 78 ? -8.457 11.367 -2.430 1.00 80.12 78 GLY A O 1
ATOM 601 N N . VAL A 1 79 ? -8.972 11.043 -4.600 1.00 89.06 79 VAL A N 1
ATOM 602 C CA . VAL A 1 79 ? -8.129 9.843 -4.772 1.00 89.06 79 VAL A CA 1
ATOM 603 C C . VAL A 1 79 ? -6.651 10.177 -4.550 1.00 89.06 79 VAL A C 1
ATOM 605 O O . VAL A 1 79 ? -5.984 9.536 -3.741 1.00 89.06 79 VAL A O 1
ATOM 608 N N . LYS A 1 80 ? -6.139 11.236 -5.194 1.00 90.88 80 LYS A N 1
ATOM 609 C CA . LYS A 1 80 ? -4.732 11.659 -5.062 1.00 90.88 80 LYS A CA 1
ATOM 610 C C . LYS A 1 80 ? -4.377 12.095 -3.636 1.00 90.88 80 LYS A C 1
ATOM 612 O O . LYS A 1 80 ? -3.268 11.831 -3.171 1.00 90.88 80 LYS A O 1
ATOM 617 N N . VAL A 1 81 ? -5.282 12.790 -2.943 1.00 92.19 81 VAL A N 1
ATOM 618 C CA . VAL A 1 81 ? -5.098 13.193 -1.540 1.00 92.19 81 VAL A CA 1
ATOM 619 C C . VAL A 1 81 ? -5.121 11.966 -0.637 1.00 92.19 81 VAL A C 1
ATOM 621 O O . VAL A 1 81 ? -4.218 11.826 0.182 1.00 92.19 81 VAL A O 1
ATOM 624 N N . LEU A 1 82 ? -6.077 11.052 -0.824 1.00 95.25 82 LEU A N 1
ATOM 625 C CA . LEU A 1 82 ? -6.151 9.815 -0.051 1.00 95.25 82 LEU A CA 1
ATOM 626 C C . LEU A 1 82 ? -4.873 8.988 -0.192 1.00 95.25 82 LEU A C 1
ATOM 628 O O . LEU A 1 82 ? -4.280 8.627 0.815 1.00 95.25 82 LEU A O 1
ATOM 632 N N . ILE A 1 83 ? -4.399 8.756 -1.416 1.00 95.88 83 ILE A N 1
ATOM 633 C CA . ILE A 1 83 ? -3.156 8.014 -1.673 1.00 95.88 83 ILE A CA 1
ATOM 634 C C . ILE A 1 83 ? -1.967 8.660 -0.957 1.00 95.88 83 ILE A C 1
ATOM 636 O O . ILE A 1 83 ? -1.142 7.960 -0.376 1.00 95.88 83 ILE A O 1
ATOM 640 N N . ARG A 1 84 ? -1.876 9.995 -0.957 1.00 96.19 84 ARG A N 1
ATOM 641 C CA . ARG A 1 84 ? -0.817 10.708 -0.229 1.00 96.19 84 ARG A CA 1
ATOM 642 C C . ARG A 1 84 ? -0.912 10.482 1.279 1.00 96.19 84 ARG A C 1
ATOM 644 O O . ARG A 1 84 ? 0.110 10.215 1.901 1.00 96.19 84 ARG A O 1
ATOM 651 N N . LEU A 1 85 ? -2.119 10.529 1.843 1.00 97.19 85 LEU A N 1
ATOM 652 C CA . LEU A 1 85 ? -2.348 10.215 3.256 1.00 97.19 85 LEU A CA 1
ATOM 653 C C . LEU A 1 85 ? -2.038 8.747 3.581 1.00 97.19 85 LEU A C 1
ATOM 655 O O . LEU A 1 85 ? -1.551 8.466 4.668 1.00 97.19 85 LEU A O 1
ATOM 659 N N . LEU A 1 86 ? -2.290 7.814 2.659 1.00 97.94 86 LEU A N 1
ATOM 660 C CA . LEU A 1 86 ? -1.950 6.399 2.831 1.00 97.94 86 LEU A CA 1
ATOM 661 C C . LEU A 1 86 ? -0.437 6.155 2.754 1.00 97.94 86 LEU A C 1
ATOM 663 O O . LEU A 1 86 ? 0.087 5.357 3.523 1.00 97.94 86 LEU A O 1
ATOM 667 N N . LYS A 1 87 ? 0.278 6.860 1.867 1.00 97.56 87 LYS A N 1
ATOM 668 C CA . LYS A 1 87 ? 1.750 6.816 1.793 1.00 97.56 87 LYS A CA 1
ATOM 669 C C . LYS A 1 87 ? 2.380 7.331 3.089 1.00 97.56 87 LYS A C 1
ATOM 671 O O . LYS A 1 87 ? 3.300 6.707 3.603 1.00 97.56 87 LYS A O 1
ATOM 676 N N . ASP A 1 88 ? 1.841 8.413 3.645 1.00 97.44 88 ASP A N 1
ATOM 677 C CA . ASP A 1 88 ? 2.243 8.932 4.956 1.00 97.44 88 ASP A CA 1
ATOM 678 C C . ASP A 1 88 ? 1.888 7.966 6.105 1.00 97.44 88 ASP A C 1
ATOM 680 O O . ASP A 1 88 ? 2.728 7.662 6.951 1.00 97.44 88 ASP A O 1
ATOM 684 N N . LEU A 1 89 ? 0.678 7.397 6.093 1.00 97.62 89 LEU A N 1
ATOM 685 C CA . LEU A 1 89 ? 0.255 6.378 7.057 1.00 97.62 89 LEU A CA 1
ATOM 686 C C . LEU A 1 89 ? 1.197 5.164 7.047 1.00 97.62 89 LEU A C 1
ATOM 688 O O . LEU A 1 89 ? 1.582 4.694 8.114 1.00 97.62 89 LEU A O 1
ATOM 692 N N . ARG A 1 90 ? 1.602 4.694 5.860 1.00 97.69 90 ARG A N 1
ATOM 693 C CA . ARG A 1 90 ? 2.568 3.598 5.694 1.00 97.69 90 ARG A CA 1
ATOM 694 C C . ARG A 1 90 ? 3.913 3.897 6.351 1.00 97.69 90 ARG A C 1
ATOM 696 O O . ARG A 1 90 ? 4.520 2.997 6.913 1.00 97.69 90 ARG A O 1
ATOM 703 N N . ILE A 1 91 ? 4.393 5.136 6.262 1.00 96.31 91 ILE A N 1
ATOM 704 C CA . ILE A 1 91 ? 5.672 5.532 6.867 1.00 96.31 91 ILE A CA 1
ATOM 705 C C . ILE A 1 91 ? 5.558 5.552 8.395 1.00 96.31 91 ILE A C 1
ATOM 707 O O . ILE A 1 91 ? 6.464 5.095 9.085 1.00 96.31 91 ILE A O 1
ATOM 711 N N . ARG A 1 92 ? 4.443 6.062 8.927 1.00 96.25 92 ARG A N 1
ATOM 712 C CA . ARG A 1 92 ? 4.237 6.210 10.377 1.00 96.25 92 ARG A CA 1
ATOM 713 C C . ARG A 1 92 ? 3.871 4.908 11.086 1.00 96.25 92 ARG A C 1
ATOM 715 O O . ARG A 1 92 ? 4.139 4.777 12.275 1.00 96.25 92 ARG A O 1
ATOM 722 N N . PHE A 1 93 ? 3.270 3.957 10.375 1.00 97.44 93 PHE A N 1
ATOM 723 C CA . PHE A 1 93 ? 2.919 2.641 10.900 1.00 97.44 93 PHE A CA 1
ATOM 724 C C . PHE A 1 93 ? 3.634 1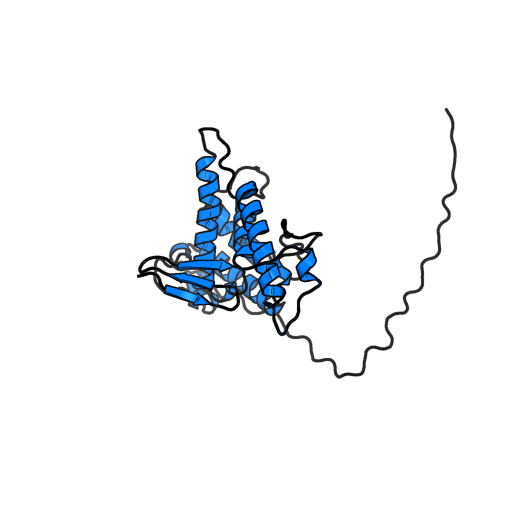.549 10.097 1.00 97.44 93 PHE A C 1
ATOM 726 O O . PHE A 1 93 ? 3.125 1.134 9.052 1.00 97.44 93 PHE A O 1
ATOM 733 N N . PRO A 1 94 ? 4.780 1.039 10.591 1.00 96.31 94 PRO A N 1
ATOM 734 C CA . PRO A 1 94 ? 5.588 0.038 9.891 1.00 96.31 94 PRO A CA 1
ATOM 735 C C . PRO A 1 94 ? 4.845 -1.259 9.547 1.00 96.31 94 PRO A C 1
ATOM 737 O O . PRO A 1 94 ? 5.229 -1.951 8.612 1.00 96.31 94 PRO A O 1
ATOM 740 N N . GLY A 1 95 ? 3.737 -1.568 10.228 1.00 97.06 95 GLY A N 1
ATOM 741 C CA . GLY A 1 95 ? 2.877 -2.698 9.862 1.00 97.06 95 GLY A CA 1
ATOM 742 C C . GLY A 1 95 ? 2.284 -2.610 8.446 1.00 97.06 95 GLY A C 1
ATOM 743 O O . GLY A 1 95 ? 1.868 -3.617 7.882 1.00 97.06 95 GLY A O 1
ATOM 744 N N . PHE A 1 96 ? 2.290 -1.424 7.831 1.00 98.31 96 PHE A N 1
ATOM 745 C CA . PHE A 1 96 ? 1.895 -1.208 6.438 1.00 98.31 96 PHE A CA 1
ATOM 746 C C . PHE A 1 96 ? 3.062 -1.148 5.451 1.00 98.31 96 PHE A C 1
ATOM 748 O O . PHE A 1 96 ? 2.826 -0.931 4.262 1.00 98.31 96 PHE A O 1
ATOM 755 N N . GLU A 1 97 ? 4.303 -1.341 5.901 1.00 97.50 97 GLU A N 1
ATOM 756 C CA . GLU A 1 97 ? 5.489 -1.377 5.038 1.00 97.50 97 GLU A CA 1
ATOM 757 C C . GLU A 1 97 ? 5.302 -2.295 3.805 1.00 97.50 97 GLU A C 1
ATOM 759 O O . GLU A 1 97 ? 5.569 -1.833 2.694 1.00 97.50 97 GLU A O 1
ATOM 764 N N . PRO A 1 98 ? 4.692 -3.492 3.901 1.00 98.12 98 PRO A N 1
ATOM 765 C CA . PRO A 1 98 ? 4.526 -4.366 2.736 1.00 98.12 98 PRO A CA 1
ATOM 766 C C . PRO A 1 98 ? 3.629 -3.804 1.619 1.00 98.12 98 PRO A C 1
ATOM 768 O O . PRO A 1 98 ? 3.667 -4.284 0.484 1.00 98.12 98 PRO A O 1
ATOM 771 N N . LEU A 1 99 ? 2.816 -2.778 1.901 1.00 98.00 99 LEU A N 1
ATOM 772 C CA . LEU A 1 99 ? 1.969 -2.141 0.896 1.00 98.00 99 LEU A CA 1
ATOM 773 C C . LEU A 1 99 ? 2.831 -1.350 -0.094 1.00 98.00 99 LEU A C 1
ATOM 775 O O . LEU A 1 99 ? 3.321 -0.258 0.204 1.00 98.00 99 LEU A O 1
ATOM 779 N N . THR A 1 100 ? 2.991 -1.888 -1.302 1.00 97.06 100 THR A N 1
ATOM 780 C CA . THR A 1 100 ? 3.728 -1.215 -2.376 1.00 97.06 100 THR A CA 1
ATOM 781 C C . THR A 1 100 ? 3.008 0.066 -2.824 1.00 97.06 100 THR A C 1
ATOM 783 O O . THR A 1 100 ? 1.788 0.187 -2.656 1.00 97.06 100 THR A O 1
ATOM 786 N N . PRO A 1 101 ? 3.712 1.033 -3.447 1.00 96.50 101 PRO A N 1
ATOM 787 C CA . PRO A 1 101 ? 3.074 2.239 -3.975 1.00 96.50 101 PRO A CA 1
ATOM 788 C C . PRO A 1 101 ? 1.887 1.941 -4.898 1.00 96.50 101 PRO A C 1
ATOM 790 O O . PRO A 1 101 ? 0.867 2.615 -4.800 1.00 96.50 101 PRO A O 1
ATOM 793 N N . TRP A 1 102 ? 1.993 0.896 -5.725 1.00 97.12 102 TRP A N 1
ATOM 794 C CA . TRP A 1 102 ? 0.922 0.477 -6.625 1.00 97.12 102 TRP A CA 1
ATOM 795 C C . TRP A 1 102 ? -0.291 -0.094 -5.882 1.00 97.12 102 TRP A C 1
ATOM 797 O O . TRP A 1 102 ? -1.425 0.275 -6.183 1.00 97.12 102 TRP A O 1
ATOM 807 N N . ILE A 1 103 ? -0.072 -0.912 -4.843 1.00 97.88 103 ILE A N 1
ATOM 808 C CA . ILE A 1 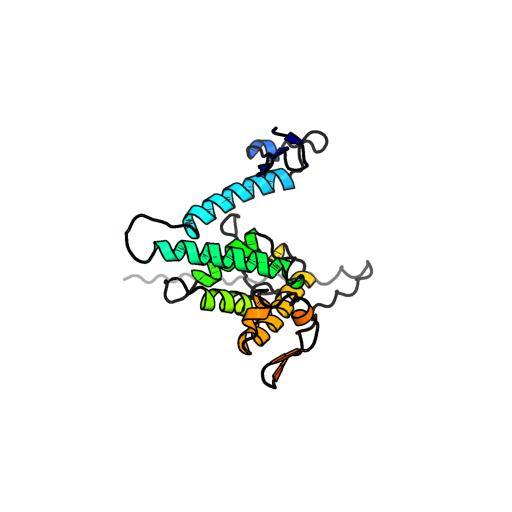103 ? -1.163 -1.396 -3.985 1.00 97.88 103 ILE A CA 1
ATOM 809 C C . ILE A 1 103 ? -1.885 -0.215 -3.323 1.00 97.88 103 ILE A C 1
ATOM 811 O O . ILE A 1 103 ? -3.113 -0.210 -3.268 1.00 97.88 103 ILE A O 1
ATOM 815 N N . LEU A 1 104 ? -1.155 0.803 -2.853 1.00 97.81 104 LEU A N 1
ATOM 816 C CA . LEU A 1 104 ? -1.760 2.004 -2.266 1.00 97.81 104 LEU A CA 1
ATOM 817 C C . LEU A 1 104 ? -2.558 2.823 -3.288 1.00 97.81 104 LEU A C 1
ATOM 819 O O . LEU A 1 104 ? -3.623 3.342 -2.943 1.00 97.81 104 LEU A O 1
ATOM 823 N N . ASP A 1 105 ? -2.071 2.929 -4.526 1.00 96.25 105 ASP A N 1
ATOM 824 C CA . ASP A 1 105 ? -2.772 3.627 -5.604 1.00 96.25 105 ASP A CA 1
ATOM 825 C C . ASP A 1 105 ? -4.110 2.926 -5.922 1.00 96.25 105 ASP A C 1
ATOM 827 O O . ASP A 1 105 ? -5.165 3.572 -5.953 1.00 96.25 105 ASP A O 1
ATOM 831 N N . LEU A 1 106 ? -4.094 1.594 -6.049 1.00 96.94 106 LEU A N 1
ATOM 832 C CA . LEU A 1 106 ? -5.289 0.778 -6.275 1.00 96.94 106 LEU A CA 1
ATOM 833 C C . LEU A 1 106 ? -6.244 0.775 -5.079 1.00 96.94 106 LEU A C 1
ATOM 835 O O . LEU A 1 106 ? -7.451 0.908 -5.269 1.00 96.94 106 LEU A O 1
ATOM 839 N N . LEU A 1 107 ? -5.731 0.662 -3.852 1.00 97.56 107 LEU A N 1
ATOM 840 C CA . LEU A 1 107 ? -6.531 0.700 -2.627 1.00 97.56 107 LEU A CA 1
ATOM 841 C C . LEU A 1 107 ? -7.242 2.048 -2.477 1.00 97.56 107 LEU A C 1
ATOM 843 O O . LEU A 1 107 ? -8.437 2.089 -2.183 1.00 97.56 107 LEU A O 1
ATOM 847 N N . GLY A 1 108 ? -6.524 3.150 -2.716 1.00 95.44 108 GLY A N 1
ATOM 848 C CA . GLY A 1 108 ? -7.087 4.496 -2.683 1.00 95.44 108 GLY A CA 1
ATOM 849 C C . GLY A 1 108 ? -8.181 4.686 -3.734 1.00 95.44 108 GLY A C 1
ATOM 850 O O . GLY A 1 108 ? -9.263 5.182 -3.415 1.00 95.44 108 GLY A O 1
ATOM 851 N N . HIS A 1 109 ? -7.939 4.238 -4.969 1.00 94.06 109 HIS A N 1
ATOM 852 C CA . HIS A 1 109 ? -8.954 4.250 -6.022 1.00 94.06 109 HIS A CA 1
ATOM 853 C C . HIS A 1 109 ? -10.170 3.386 -5.652 1.00 94.06 109 HIS A C 1
ATOM 855 O O . HIS A 1 109 ? -11.303 3.863 -5.703 1.00 94.06 109 HIS A O 1
ATOM 861 N N . TYR A 1 110 ? -9.950 2.143 -5.217 1.00 95.00 110 TYR A N 1
ATOM 862 C CA . TYR A 1 110 ? -10.999 1.198 -4.830 1.00 95.00 110 TYR A CA 1
ATOM 863 C C . TYR A 1 110 ? -11.885 1.759 -3.712 1.00 95.00 110 TYR A C 1
ATOM 865 O O . TYR A 1 110 ? -13.113 1.739 -3.814 1.00 95.00 110 TYR A O 1
ATOM 873 N N . ALA A 1 111 ? -11.277 2.317 -2.663 1.00 94.94 111 ALA A N 1
ATOM 874 C CA . ALA A 1 111 ? -12.008 2.872 -1.533 1.00 94.94 111 ALA A CA 1
ATOM 875 C C . ALA A 1 111 ? -12.892 4.062 -1.930 1.00 94.94 111 ALA A C 1
ATOM 877 O O . ALA A 1 111 ? -13.998 4.190 -1.405 1.00 94.94 111 ALA A O 1
ATOM 878 N N . VAL A 1 112 ? -12.452 4.907 -2.866 1.00 92.12 112 VAL A N 1
ATOM 879 C CA . VAL A 1 112 ? -13.225 6.075 -3.316 1.00 92.12 112 VAL A CA 1
ATOM 880 C C . VAL A 1 112 ? -14.283 5.695 -4.352 1.00 92.12 112 VAL A C 1
ATOM 882 O O . VAL A 1 112 ? -15.435 6.103 -4.213 1.00 92.12 112 VAL A O 1
ATOM 885 N N . MET A 1 113 ? -13.905 4.925 -5.374 1.00 89.88 113 MET A N 1
ATOM 886 C CA . MET A 1 113 ? -14.687 4.753 -6.605 1.00 89.88 113 MET A CA 1
ATOM 887 C C . MET A 1 113 ? -15.558 3.502 -6.616 1.00 89.88 113 MET A C 1
ATOM 889 O O . MET A 1 113 ? -16.658 3.528 -7.163 1.00 89.88 113 MET A O 1
ATOM 893 N N . AS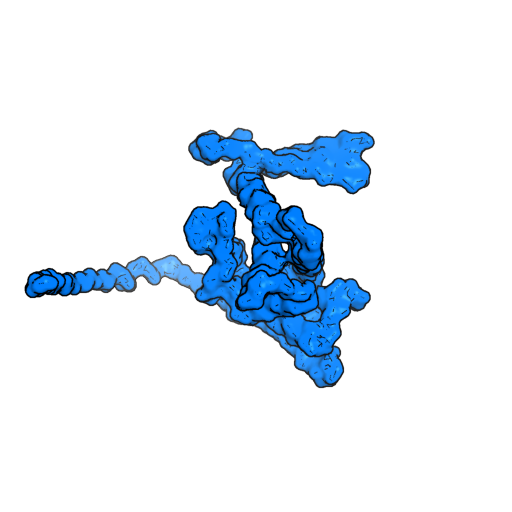N A 1 114 ? -15.108 2.403 -6.006 1.00 90.56 114 ASN A N 1
ATOM 894 C CA . ASN A 1 114 ? -15.852 1.149 -6.056 1.00 90.56 114 ASN A CA 1
ATOM 895 C C . ASN A 1 114 ? -16.932 1.130 -4.974 1.00 90.56 114 ASN A C 1
ATOM 897 O O . ASN A 1 114 ? -16.701 0.620 -3.881 1.00 90.56 114 ASN A O 1
ATOM 901 N N . ASN A 1 115 ? -18.087 1.741 -5.218 1.00 86.88 115 ASN A N 1
ATOM 902 C CA . ASN A 1 115 ? -19.198 1.740 -4.270 1.00 86.88 115 ASN A CA 1
ATOM 903 C C . ASN A 1 115 ? -20.566 1.801 -4.990 1.00 86.88 115 ASN A C 1
ATOM 905 O O . ASN A 1 115 ? -20.632 2.251 -6.137 1.00 86.88 115 ASN A O 1
ATOM 909 N N . PRO A 1 116 ? -21.669 1.386 -4.333 1.00 88.19 116 PRO A N 1
ATOM 910 C CA . PRO A 1 116 ? -22.980 1.284 -4.982 1.00 88.19 116 PRO A CA 1
ATOM 911 C C . PRO A 1 116 ? -23.554 2.610 -5.485 1.00 88.19 116 PRO A C 1
ATOM 913 O O . PRO A 1 116 ? -24.334 2.609 -6.433 1.00 88.19 116 PRO A O 1
ATOM 916 N N . THR A 1 117 ? -23.182 3.744 -4.878 1.00 83.44 117 THR A N 1
ATOM 917 C CA . THR A 1 117 ? -23.725 5.051 -5.280 1.00 83.44 117 THR A CA 1
ATOM 918 C C . THR A 1 117 ? -23.132 5.530 -6.602 1.00 83.44 117 THR A C 1
ATOM 920 O O . THR A 1 117 ? -23.643 6.487 -7.181 1.00 83.44 117 THR A O 1
ATOM 923 N N . ARG A 1 118 ? -22.061 4.874 -7.086 1.00 76.06 118 ARG A N 1
ATOM 924 C CA . ARG A 1 118 ? -21.279 5.266 -8.272 1.00 76.06 118 ARG A CA 1
ATOM 925 C C . ARG A 1 118 ? -20.820 6.725 -8.223 1.00 76.06 118 ARG A C 1
ATOM 927 O O . ARG A 1 118 ? -20.481 7.312 -9.246 1.00 76.06 118 ARG A O 1
ATOM 934 N N . GLN A 1 119 ? -20.824 7.303 -7.027 1.00 82.69 119 GLN A N 1
ATOM 935 C CA . GLN A 1 119 ? -20.320 8.625 -6.742 1.00 82.69 119 GLN A CA 1
ATOM 936 C C . GLN A 1 119 ? -19.108 8.486 -5.836 1.00 82.69 119 GLN A C 1
ATOM 938 O O . GLN A 1 119 ? -19.025 7.553 -5.033 1.00 82.69 119 GLN A O 1
ATOM 943 N N . PRO A 1 120 ? -18.159 9.413 -5.925 1.00 85.25 120 PRO A N 1
ATOM 944 C CA . PRO A 1 120 ? -16.980 9.345 -5.090 1.00 85.25 120 PRO A CA 1
ATOM 945 C C . PRO A 1 120 ? -17.313 9.505 -3.620 1.00 85.25 120 PRO A C 1
ATOM 947 O O . PRO A 1 120 ? -18.026 10.433 -3.228 1.00 85.25 120 PRO A O 1
ATOM 950 N N . LEU A 1 121 ? -16.732 8.648 -2.788 1.00 89.50 121 LEU A N 1
ATOM 951 C CA . LEU A 1 121 ? -16.827 8.837 -1.348 1.00 89.50 121 LEU A CA 1
ATOM 952 C C . LEU A 1 121 ? -16.037 10.078 -0.912 1.00 89.50 121 LEU A C 1
ATOM 954 O O . LEU A 1 121 ? -14.944 10.356 -1.409 1.00 89.50 121 LEU A O 1
ATOM 958 N N . ALA A 1 122 ? -16.579 10.805 0.067 1.00 90.62 122 ALA A N 1
ATOM 959 C CA . ALA A 1 122 ? -15.857 11.887 0.726 1.00 90.62 122 ALA A CA 1
ATOM 960 C C . ALA A 1 122 ? -14.568 11.359 1.380 1.00 90.62 122 ALA A C 1
ATOM 962 O O . ALA A 1 122 ? -14.518 10.217 1.839 1.00 90.62 122 ALA A O 1
ATOM 963 N N . LEU A 1 123 ? -13.532 12.200 1.460 1.00 91.56 123 LEU A N 1
ATOM 964 C CA . LEU A 1 123 ? -12.189 11.789 1.889 1.00 91.56 123 LEU A CA 1
ATOM 965 C C . LEU A 1 123 ? -12.174 11.084 3.253 1.00 91.56 123 LEU A C 1
ATOM 967 O O . LEU A 1 123 ? -11.522 10.057 3.407 1.00 91.56 123 LEU A O 1
ATOM 971 N N . ASN A 1 124 ? -12.913 11.604 4.233 1.00 93.44 124 ASN A N 1
ATOM 972 C CA . ASN A 1 124 ? -13.030 11.011 5.566 1.00 93.44 124 ASN A CA 1
ATOM 973 C C . ASN A 1 124 ? -13.688 9.620 5.535 1.00 93.44 124 ASN A C 1
ATOM 975 O O . ASN A 1 124 ? -13.272 8.727 6.272 1.00 93.44 124 ASN A O 1
ATOM 979 N N . ILE A 1 125 ? -14.692 9.431 4.674 1.00 95.00 125 ILE A N 1
ATOM 980 C CA . ILE A 1 125 ? -15.379 8.148 4.495 1.00 95.00 125 ILE A CA 1
ATOM 981 C C . ILE A 1 125 ? -14.440 7.161 3.802 1.00 95.00 125 ILE A C 1
ATOM 983 O O . ILE A 1 125 ? -14.272 6.044 4.280 1.00 95.00 125 ILE A O 1
ATOM 987 N N . ALA A 1 126 ? -13.778 7.581 2.722 1.00 95.56 126 ALA A N 1
ATOM 988 C CA . ALA A 1 126 ? -12.842 6.744 1.979 1.00 95.56 126 ALA A CA 1
ATOM 989 C C . ALA A 1 126 ? -11.626 6.333 2.828 1.00 95.56 126 ALA A C 1
ATOM 991 O O . ALA A 1 126 ? -11.235 5.170 2.810 1.00 95.56 126 ALA A O 1
ATOM 992 N N . TYR A 1 127 ? -11.077 7.249 3.634 1.00 97.38 127 TYR A N 1
ATOM 993 C CA . TYR A 1 127 ? -9.969 6.959 4.546 1.00 97.38 127 TYR A CA 1
ATOM 994 C C . TYR A 1 127 ? -10.349 5.907 5.594 1.00 97.38 127 TYR A C 1
ATOM 996 O O . TYR A 1 127 ? -9.644 4.913 5.765 1.00 97.38 127 TYR A O 1
ATOM 1004 N N . ARG A 1 128 ? -11.504 6.084 6.254 1.00 97.81 128 ARG A N 1
ATOM 1005 C CA . ARG A 1 128 ? -12.050 5.079 7.178 1.00 97.81 128 ARG A CA 1
ATOM 1006 C C . ARG A 1 128 ? -12.266 3.745 6.464 1.00 97.81 128 ARG A C 1
ATOM 1008 O O . ARG A 1 128 ? -11.911 2.703 7.008 1.00 97.81 128 ARG A O 1
ATOM 1015 N N . ARG A 1 129 ? -12.811 3.785 5.246 1.00 97.69 129 ARG A N 1
ATOM 1016 C CA . ARG A 1 129 ? -13.077 2.598 4.437 1.00 97.69 129 ARG A CA 1
ATOM 1017 C C . ARG A 1 129 ? -11.803 1.824 4.110 1.00 97.69 129 ARG A C 1
ATOM 1019 O O . ARG A 1 129 ? -11.844 0.607 4.223 1.00 97.69 129 ARG A O 1
ATOM 1026 N N . CYS A 1 130 ? -10.690 2.483 3.768 1.00 98.12 130 CYS A N 1
ATOM 1027 C CA . CYS A 1 130 ? -9.399 1.814 3.550 1.00 98.12 130 CYS A CA 1
ATOM 1028 C C . CYS A 1 130 ? -8.996 0.961 4.755 1.00 98.12 130 CYS A C 1
ATOM 1030 O O . CYS A 1 130 ? -8.656 -0.207 4.598 1.00 98.12 130 CYS A O 1
ATOM 1032 N N . LEU A 1 131 ? -9.078 1.526 5.962 1.00 98.31 131 LEU A N 1
ATOM 1033 C CA . LEU A 1 131 ? -8.751 0.787 7.179 1.00 98.31 131 LEU A CA 1
ATOM 1034 C C . LEU A 1 131 ? -9.742 -0.359 7.420 1.00 98.31 131 LEU A C 1
ATOM 1036 O O . LEU A 1 131 ? -9.325 -1.459 7.759 1.00 98.31 131 LEU A O 1
ATOM 1040 N N . GLN A 1 132 ? -11.040 -0.135 7.198 1.00 98.44 132 GLN A N 1
ATOM 1041 C CA . GLN A 1 132 ? -12.074 -1.158 7.389 1.00 98.44 132 GLN A CA 1
ATOM 1042 C C . GLN A 1 132 ? -11.921 -2.350 6.444 1.00 98.44 132 GLN A C 1
ATOM 1044 O O . GLN A 1 132 ? -12.017 -3.484 6.896 1.00 98.44 132 GLN A O 1
ATOM 1049 N N . ILE A 1 133 ? -11.681 -2.122 5.150 1.00 98.12 133 ILE A N 1
ATOM 1050 C CA . ILE A 1 133 ? -11.542 -3.222 4.183 1.00 98.12 133 ILE A CA 1
ATOM 1051 C C . ILE A 1 133 ? -10.246 -4.006 4.406 1.00 98.12 133 ILE A C 1
ATOM 1053 O O . ILE A 1 133 ? -10.257 -5.227 4.285 1.00 98.12 133 ILE A O 1
ATOM 1057 N N . LEU A 1 134 ? -9.153 -3.338 4.796 1.00 98.38 134 LEU A N 1
ATOM 1058 C CA . LEU A 1 134 ? -7.925 -4.024 5.207 1.00 98.38 134 LEU A CA 1
ATOM 1059 C C . LEU A 1 134 ? -8.153 -4.850 6.479 1.00 98.38 134 LEU A C 1
ATOM 1061 O O . LEU A 1 134 ? -7.792 -6.020 6.507 1.00 98.38 134 LEU A O 1
ATOM 1065 N N . ALA A 1 135 ? -8.816 -4.276 7.488 1.00 98.31 135 ALA A N 1
ATOM 1066 C CA . ALA A 1 135 ? -9.142 -4.957 8.741 1.00 98.31 135 ALA A CA 1
ATOM 1067 C C . ALA A 1 135 ? -10.095 -6.150 8.555 1.00 98.31 135 ALA A C 1
ATOM 1069 O O . ALA A 1 135 ? -10.015 -7.124 9.299 1.00 98.31 135 ALA A O 1
ATOM 1070 N N . ALA A 1 136 ? -10.981 -6.075 7.557 1.00 98.19 136 ALA A N 1
ATOM 1071 C CA . ALA A 1 136 ? -11.880 -7.152 7.147 1.00 98.19 136 ALA A CA 1
ATOM 1072 C C . ALA A 1 136 ? -11.190 -8.225 6.283 1.00 98.19 136 ALA A C 1
ATOM 1074 O O . ALA A 1 136 ? -11.857 -9.133 5.794 1.00 98.19 136 ALA A O 1
ATOM 1075 N N . GLY A 1 137 ? -9.875 -8.124 6.072 1.00 97.75 137 GLY A N 1
ATOM 1076 C CA . GLY A 1 137 ? -9.101 -9.149 5.386 1.00 97.75 137 GLY A CA 1
ATOM 1077 C C . GLY A 1 137 ? -9.101 -9.054 3.863 1.00 97.75 137 GLY A C 1
ATOM 1078 O O . GLY A 1 137 ? -8.912 -10.072 3.204 1.00 97.75 137 GLY A O 1
ATOM 1079 N N . LEU A 1 138 ? -9.255 -7.857 3.273 1.00 98.19 138 LEU A N 1
ATOM 1080 C CA . LEU A 1 138 ? -9.176 -7.682 1.811 1.00 98.19 138 LEU A CA 1
ATOM 1081 C C . LEU A 1 138 ? -7.908 -8.315 1.210 1.00 98.19 138 LEU A C 1
ATOM 1083 O O . LEU A 1 138 ? -7.959 -8.820 0.093 1.00 98.19 138 LEU A O 1
ATOM 1087 N N . PHE A 1 139 ? -6.792 -8.308 1.937 1.00 98.25 139 PHE A N 1
ATOM 1088 C CA . PHE A 1 139 ? -5.510 -8.862 1.493 1.00 98.25 139 PHE A CA 1
ATOM 1089 C C . PHE A 1 139 ? -5.081 -10.120 2.256 1.00 98.25 139 PHE A C 1
ATOM 1091 O O . PHE A 1 139 ? -3.894 -10.422 2.277 1.00 98.25 139 PHE A O 1
ATOM 1098 N N . LEU A 1 140 ? -6.020 -10.837 2.881 1.00 97.88 140 LEU A N 1
ATOM 1099 C CA . LEU A 1 140 ? -5.746 -12.127 3.513 1.00 97.88 140 LEU A CA 1
ATOM 1100 C C . LEU A 1 140 ? -5.905 -13.303 2.531 1.00 97.88 140 LEU A C 1
ATOM 1102 O O . LEU A 1 140 ? -6.599 -13.180 1.513 1.00 97.88 140 LEU A O 1
ATOM 1106 N N . PRO A 1 141 ? -5.328 -14.476 2.853 1.00 96.25 141 PRO A N 1
ATOM 1107 C CA . PRO A 1 141 ? -5.549 -15.705 2.097 1.00 96.25 141 PRO A CA 1
ATOM 1108 C C . PRO A 1 141 ? -7.041 -16.032 1.959 1.00 96.25 141 PRO A C 1
ATOM 1110 O O . PRO A 1 141 ? -7.829 -15.811 2.873 1.00 96.25 141 PRO A O 1
ATOM 1113 N N . GLY A 1 142 ? -7.441 -16.533 0.789 1.00 93.50 142 GLY A N 1
ATOM 1114 C CA . GLY A 1 142 ? -8.850 -16.775 0.444 1.00 93.50 142 GLY A CA 1
ATOM 1115 C C . GLY A 1 142 ? -9.608 -15.547 -0.080 1.00 93.50 142 GLY A C 1
ATOM 1116 O O . GLY A 1 142 ? -10.641 -15.705 -0.724 1.00 93.50 142 GLY A O 1
ATOM 1117 N N . SER A 1 143 ? -9.086 -14.328 0.100 1.00 96.00 143 SER A N 1
ATOM 1118 C CA . SER A 1 143 ? -9.688 -13.123 -0.480 1.00 96.00 143 SER A CA 1
ATOM 1119 C C . SER A 1 143 ? -9.430 -13.013 -1.986 1.00 96.00 143 SER A C 1
ATOM 1121 O O . SER A 1 143 ? -8.326 -13.271 -2.476 1.00 96.00 143 SER A O 1
ATOM 1123 N N . VAL A 1 144 ? -10.422 -12.521 -2.734 1.00 94.00 144 VAL A N 1
ATOM 1124 C CA . VAL A 1 144 ? -10.226 -12.091 -4.132 1.00 94.00 144 VAL A CA 1
ATOM 1125 C C . VAL A 1 144 ? -9.299 -10.874 -4.227 1.00 94.00 144 VAL A C 1
ATOM 1127 O O . VAL A 1 144 ? -8.623 -10.683 -5.235 1.00 94.00 144 VAL A O 1
ATOM 1130 N N . GLY A 1 145 ? -9.208 -10.084 -3.154 1.00 95.62 145 GLY A N 1
ATOM 1131 C CA . GLY A 1 145 ? -8.399 -8.875 -3.086 1.00 95.62 145 GLY A CA 1
ATOM 1132 C C . GLY A 1 145 ? -8.755 -7.856 -4.160 1.00 95.62 145 GLY A C 1
ATOM 1133 O O . GLY A 1 145 ? -9.920 -7.661 -4.498 1.00 95.62 145 GLY A O 1
ATOM 1134 N N . ILE A 1 146 ? -7.729 -7.178 -4.673 1.00 96.75 146 ILE A N 1
ATOM 1135 C CA . ILE A 1 146 ? -7.843 -6.312 -5.844 1.00 96.75 146 ILE A CA 1
ATOM 1136 C C . ILE A 1 146 ? -7.098 -6.998 -6.988 1.00 96.75 146 ILE A C 1
ATOM 1138 O O . ILE A 1 146 ? -5.926 -7.356 -6.843 1.00 96.75 146 ILE A O 1
ATOM 1142 N N . THR A 1 147 ? -7.789 -7.193 -8.106 1.00 96.50 147 THR A N 1
ATOM 1143 C CA . THR A 1 147 ? -7.181 -7.673 -9.347 1.00 96.50 147 THR A CA 1
ATOM 1144 C C . THR A 1 147 ? -6.385 -6.546 -9.990 1.00 96.50 147 THR A C 1
ATOM 1146 O O . THR A 1 147 ? -6.878 -5.420 -10.066 1.00 96.50 147 THR A O 1
ATOM 1149 N N . ASP A 1 148 ? -5.164 -6.833 -10.434 1.00 96.06 148 ASP A N 1
ATOM 1150 C CA . ASP A 1 148 ? -4.322 -5.857 -11.113 1.00 96.06 148 ASP A CA 1
ATOM 1151 C C . ASP A 1 148 ? -4.891 -5.541 -12.503 1.00 96.06 148 ASP A C 1
ATOM 1153 O O . ASP A 1 148 ? -4.942 -6.428 -13.356 1.00 96.06 148 ASP A O 1
ATOM 1157 N N . PRO A 1 149 ? -5.318 -4.295 -12.764 1.00 94.69 149 PRO A N 1
ATOM 1158 C CA . PRO A 1 149 ? -5.865 -3.922 -14.062 1.00 94.69 149 PRO A CA 1
ATOM 1159 C C . PRO A 1 149 ? -4.790 -3.761 -15.150 1.00 94.69 149 PRO A C 1
ATOM 1161 O O . PRO A 1 149 ? -5.136 -3.586 -16.317 1.00 94.69 149 PRO A O 1
ATOM 1164 N N . CYS A 1 150 ? -3.502 -3.762 -14.788 1.00 94.06 150 CYS A N 1
ATOM 1165 C CA . CYS A 1 150 ? -2.374 -3.585 -15.704 1.00 94.06 150 CYS A CA 1
ATOM 1166 C C . CYS A 1 150 ? -1.686 -4.901 -16.098 1.00 94.06 150 CYS A C 1
ATOM 1168 O O . CYS A 1 150 ? -0.774 -4.868 -16.931 1.00 94.06 150 CYS A O 1
ATOM 1170 N N . GLU A 1 151 ? -2.098 -6.030 -15.522 1.00 91.50 151 GLU A N 1
ATOM 1171 C CA . GLU A 1 151 ? -1.575 -7.363 -15.823 1.00 91.50 151 GLU A CA 1
ATOM 1172 C C . GLU A 1 151 ? -2.620 -8.224 -16.537 1.00 91.50 151 GLU A C 1
ATOM 1174 O O . GLU A 1 151 ? -3.827 -8.026 -16.412 1.00 91.50 151 GLU A O 1
ATOM 1179 N N . SER A 1 152 ? -2.155 -9.194 -17.322 1.00 86.25 152 SER A N 1
ATOM 1180 C CA . SER A 1 152 ? -3.046 -10.154 -17.973 1.00 86.25 152 SER A CA 1
ATOM 1181 C C . SER A 1 152 ? -3.519 -11.228 -16.993 1.00 86.25 152 SER A C 1
ATOM 1183 O O . SER A 1 152 ? -2.709 -11.822 -16.281 1.00 86.25 152 SER A O 1
ATOM 1185 N N . GLY A 1 153 ? -4.812 -11.551 -17.039 1.00 88.44 153 GLY A N 1
ATOM 1186 C CA . GLY A 1 153 ? -5.433 -12.541 -16.158 1.00 88.44 153 GLY A CA 1
ATOM 1187 C C . GLY A 1 153 ? -5.856 -11.954 -14.809 1.00 88.44 153 GLY A C 1
ATOM 1188 O O . GLY A 1 153 ? -5.795 -10.751 -14.584 1.00 88.44 153 GLY A O 1
ATOM 1189 N N . ASN A 1 154 ? -6.303 -12.813 -13.893 1.00 90.38 154 ASN A N 1
ATOM 1190 C CA . ASN A 1 154 ? -6.808 -12.390 -12.582 1.00 90.38 154 ASN A CA 1
ATOM 1191 C C . ASN A 1 154 ? -5.686 -12.309 -11.532 1.00 90.38 154 ASN A C 1
ATOM 1193 O O . ASN A 1 154 ? -5.767 -12.938 -10.474 1.00 90.38 154 ASN A O 1
ATOM 1197 N N . PHE A 1 155 ? -4.618 -11.558 -11.823 1.00 93.62 155 PHE A N 1
ATOM 1198 C CA . PHE A 1 155 ? -3.507 -11.389 -10.884 1.00 93.62 155 PHE A CA 1
ATOM 1199 C C . PHE A 1 155 ? -3.955 -10.582 -9.659 1.00 93.62 155 PHE A C 1
ATOM 1201 O O . PHE A 1 155 ? -4.438 -9.461 -9.788 1.00 93.62 155 PHE A O 1
ATOM 1208 N N . ARG A 1 156 ? -3.811 -11.143 -8.455 1.00 95.69 156 ARG A N 1
ATOM 1209 C CA . ARG A 1 156 ? -4.197 -10.480 -7.201 1.00 95.69 156 ARG A CA 1
ATOM 1210 C C . ARG A 1 156 ? -3.010 -9.695 -6.655 1.00 95.69 156 ARG A C 1
ATOM 1212 O O . ARG A 1 156 ? -2.024 -10.289 -6.243 1.00 95.69 156 ARG A O 1
ATOM 1219 N N . VAL A 1 157 ? -3.116 -8.372 -6.553 1.00 96.06 157 VAL A N 1
ATOM 1220 C CA . VAL A 1 157 ? -1.949 -7.517 -6.236 1.00 96.06 157 VAL A CA 1
ATOM 1221 C C . VAL A 1 157 ? -1.308 -7.781 -4.878 1.00 96.06 157 VAL A C 1
ATOM 1223 O O . VAL A 1 157 ? -0.132 -7.497 -4.691 1.00 96.06 157 VAL A O 1
ATOM 1226 N N . HIS A 1 158 ? -2.059 -8.325 -3.920 1.00 95.81 158 HIS A N 1
ATOM 1227 C CA . HIS A 1 158 ? -1.559 -8.586 -2.573 1.00 95.81 158 HIS A CA 1
ATOM 1228 C C . HIS A 1 158 ? -0.705 -9.852 -2.463 1.00 95.81 158 HIS A C 1
ATOM 1230 O O . HIS A 1 158 ? -0.029 -10.023 -1.454 1.00 95.81 158 HIS A O 1
ATOM 1236 N N . THR A 1 159 ? -0.678 -10.716 -3.484 1.00 95.50 159 THR A N 1
ATOM 1237 C CA . THR A 1 159 ? 0.125 -11.950 -3.449 1.00 95.50 159 THR A CA 1
ATOM 1238 C C . THR A 1 159 ? 1.622 -11.691 -3.593 1.00 95.50 159 THR A C 1
ATOM 1240 O O . THR A 1 159 ? 2.412 -12.617 -3.461 1.00 95.50 159 THR A O 1
ATOM 1243 N N . VAL A 1 160 ? 2.028 -10.441 -3.846 1.00 94.56 160 VAL A N 1
ATOM 1244 C CA . VAL A 1 160 ? 3.432 -10.013 -3.736 1.00 94.56 160 VAL A CA 1
ATOM 1245 C C . VAL A 1 160 ? 3.914 -9.965 -2.281 1.00 94.56 160 VAL A C 1
ATOM 1247 O O . VAL A 1 160 ? 5.117 -9.958 -2.045 1.00 94.56 160 VAL A O 1
ATOM 1250 N N . MET A 1 161 ? 2.988 -9.915 -1.315 1.00 97.06 161 MET A N 1
ATOM 1251 C CA . MET A 1 161 ? 3.282 -9.952 0.117 1.00 97.06 161 MET A CA 1
ATOM 1252 C C . MET A 1 161 ? 3.268 -11.396 0.624 1.00 97.06 161 MET A C 1
ATOM 1254 O O . MET A 1 161 ? 2.414 -12.194 0.225 1.00 97.06 161 MET A O 1
ATOM 1258 N N . THR A 1 162 ? 4.160 -11.719 1.559 1.00 97.44 162 THR A N 1
ATOM 1259 C CA . THR A 1 162 ? 4.144 -13.014 2.255 1.00 97.44 162 THR A CA 1
ATOM 1260 C C . THR A 1 162 ? 2.901 -13.152 3.140 1.00 97.44 162 THR A C 1
ATOM 1262 O O . THR A 1 162 ? 2.273 -12.160 3.504 1.00 97.44 162 THR A O 1
ATOM 1265 N N . LEU A 1 163 ? 2.548 -14.379 3.534 1.00 97.12 163 LEU A N 1
ATOM 1266 C CA . LEU A 1 163 ? 1.417 -14.625 4.442 1.00 97.12 163 LEU A CA 1
ATOM 1267 C C . LEU A 1 163 ? 1.578 -13.883 5.782 1.00 97.12 163 LEU A C 1
ATOM 1269 O O . LEU A 1 163 ? 0.625 -13.302 6.291 1.00 97.12 163 LEU A O 1
ATOM 1273 N N . GLU A 1 164 ? 2.808 -13.821 6.296 1.00 97.25 164 GLU A N 1
ATOM 1274 C CA . GLU A 1 164 ? 3.157 -13.055 7.497 1.00 97.25 164 GLU A CA 1
ATOM 1275 C C . GLU A 1 164 ? 2.951 -11.545 7.303 1.00 97.25 164 GLU A C 1
ATOM 1277 O O . GLU A 1 164 ? 2.425 -10.864 8.180 1.00 97.25 164 GLU A O 1
ATOM 1282 N N . GLN A 1 165 ? 3.323 -11.011 6.136 1.00 98.12 165 GLN A N 1
ATOM 1283 C CA . GLN A 1 165 ? 3.111 -9.603 5.800 1.00 98.12 165 GLN A CA 1
ATOM 1284 C C . GLN A 1 165 ? 1.625 -9.267 5.613 1.00 98.12 165 GLN A C 1
ATOM 1286 O O . GLN A 1 165 ? 1.190 -8.187 6.011 1.00 98.12 165 GLN A O 1
ATOM 1291 N N . GLN A 1 166 ? 0.844 -10.178 5.026 1.00 98.31 166 GLN A N 1
ATOM 1292 C CA . GLN A 1 166 ? -0.606 -10.027 4.867 1.00 98.31 166 GLN A CA 1
ATOM 1293 C C . GLN A 1 166 ? -1.309 -9.955 6.228 1.00 98.31 166 GLN A C 1
ATOM 1295 O O . GLN A 1 166 ? -2.138 -9.067 6.443 1.00 98.31 166 GLN A O 1
ATOM 1300 N N . ASP A 1 167 ? -0.936 -10.839 7.155 1.00 98.12 167 ASP A N 1
ATOM 1301 C CA . ASP A 1 167 ? -1.408 -10.805 8.541 1.00 98.12 167 ASP A CA 1
ATOM 1302 C C . ASP A 1 167 ? -1.015 -9.490 9.231 1.00 98.12 167 ASP A C 1
ATOM 1304 O O . ASP A 1 167 ? -1.875 -8.792 9.770 1.00 98.12 167 ASP A O 1
ATOM 1308 N N . MET A 1 168 ? 0.249 -9.072 9.091 1.00 98.12 168 MET A N 1
ATOM 1309 C CA . MET A 1 168 ? 0.754 -7.808 9.635 1.00 98.12 168 MET A CA 1
ATOM 1310 C C . MET A 1 168 ? -0.037 -6.580 9.197 1.00 98.12 168 MET A C 1
ATOM 1312 O O . MET A 1 168 ? -0.438 -5.760 10.031 1.00 98.12 168 MET A O 1
ATOM 1316 N N . VAL A 1 169 ? -0.310 -6.464 7.900 1.00 98.50 169 VAL A N 1
ATOM 1317 C CA . VAL A 1 169 ? -1.144 -5.388 7.357 1.00 98.50 169 VAL A CA 1
ATOM 1318 C C . VAL A 1 169 ? -2.557 -5.452 7.946 1.00 98.50 169 VAL A C 1
ATOM 1320 O O . VAL A 1 169 ? -3.120 -4.414 8.308 1.00 98.50 169 VAL A O 1
ATOM 1323 N N . CYS A 1 170 ? -3.132 -6.652 8.057 1.00 98.56 170 CYS A N 1
ATOM 1324 C CA . CYS A 1 170 ? -4.489 -6.853 8.553 1.00 98.56 170 CYS A CA 1
ATOM 1325 C C . CYS A 1 170 ? -4.626 -6.461 10.029 1.00 98.56 170 CYS A C 1
ATOM 1327 O O . CYS A 1 170 ? -5.440 -5.590 10.349 1.00 98.56 170 CYS A O 1
ATOM 1329 N N . TYR A 1 171 ? -3.813 -7.026 10.929 1.00 98.12 171 TYR A N 1
ATOM 1330 C CA . TYR A 1 171 ? -3.919 -6.730 12.361 1.00 98.12 171 TYR A CA 1
ATOM 1331 C C . TYR A 1 171 ? -3.567 -5.264 12.664 1.00 98.12 171 TYR A C 1
ATOM 1333 O O . TYR A 1 171 ? -4.190 -4.633 13.524 1.00 98.12 171 TYR A O 1
ATOM 1341 N N . THR A 1 172 ? -2.649 -4.659 11.898 1.00 98.31 172 THR A N 1
ATOM 1342 C CA . THR A 1 172 ? -2.354 -3.221 12.007 1.00 98.31 172 THR A CA 1
ATOM 1343 C C . THR A 1 172 ? -3.590 -2.398 11.647 1.00 98.31 172 THR A C 1
ATOM 1345 O O . THR A 1 172 ? -3.993 -1.510 12.402 1.00 98.31 172 THR A O 1
ATOM 1348 N N . ALA A 1 173 ? -4.262 -2.723 10.538 1.00 98.38 173 ALA A N 1
ATOM 1349 C CA . ALA A 1 173 ? -5.506 -2.062 10.158 1.00 98.38 173 ALA A CA 1
ATOM 1350 C C . ALA A 1 173 ? -6.616 -2.264 11.202 1.00 98.38 173 ALA A C 1
ATOM 1352 O O . ALA A 1 173 ? -7.286 -1.296 11.559 1.00 98.38 173 ALA A O 1
ATOM 1353 N N . GLN A 1 174 ? -6.786 -3.476 11.739 1.00 98.44 174 GLN A N 1
ATOM 1354 C CA . GLN A 1 174 ? -7.782 -3.775 12.777 1.00 98.44 174 GLN A CA 1
ATOM 1355 C C . GLN A 1 174 ? -7.600 -2.914 14.031 1.00 98.44 174 GLN A C 1
ATOM 1357 O O . GLN A 1 174 ? -8.582 -2.403 14.579 1.00 98.44 174 GLN A O 1
ATOM 1362 N N . THR A 1 175 ? -6.358 -2.714 14.476 1.00 97.88 175 THR A N 1
ATOM 1363 C CA . THR A 1 175 ? -6.044 -1.820 15.598 1.00 97.88 175 THR A CA 1
ATOM 1364 C C . THR A 1 175 ? -6.418 -0.377 15.269 1.00 97.88 175 THR A C 1
ATOM 1366 O O . THR A 1 175 ? -7.175 0.261 16.007 1.00 97.88 175 THR A O 1
ATOM 1369 N N . LEU A 1 176 ? -5.976 0.134 14.117 1.00 97.75 176 LEU A N 1
ATOM 1370 C CA . LEU A 1 176 ? -6.216 1.527 13.736 1.00 97.75 176 LEU A CA 1
ATOM 1371 C C . LEU A 1 176 ? -7.691 1.839 13.453 1.00 97.75 176 LEU A C 1
ATOM 1373 O O . LEU A 1 176 ? -8.129 2.953 13.734 1.00 97.75 176 LEU A O 1
ATOM 1377 N N . VAL A 1 177 ? -8.490 0.885 12.957 1.00 97.56 177 VAL A N 1
ATOM 1378 C CA . VAL A 1 177 ? -9.950 1.059 12.807 1.00 97.56 177 VAL A CA 1
ATOM 1379 C C . VAL A 1 177 ? -10.614 1.317 14.158 1.00 97.56 177 VAL A C 1
ATOM 1381 O O . VAL A 1 177 ? -11.488 2.186 14.257 1.00 97.56 177 VAL A O 1
ATOM 1384 N N . ARG A 1 178 ? -10.211 0.584 15.202 1.00 97.44 178 ARG A N 1
ATOM 1385 C CA . ARG A 1 178 ? -10.758 0.749 16.556 1.00 97.44 178 ARG A CA 1
ATOM 1386 C C . ARG A 1 178 ? -10.366 2.106 17.127 1.00 97.44 178 ARG A C 1
ATOM 1388 O O . ARG A 1 178 ? -11.241 2.864 17.535 1.00 97.44 178 ARG A O 1
ATOM 1395 N N . ILE A 1 179 ? -9.096 2.487 17.007 1.00 96.50 179 ILE A N 1
ATOM 1396 C CA . ILE A 1 179 ? -8.609 3.815 17.420 1.00 96.50 179 ILE A CA 1
ATOM 1397 C C . ILE A 1 179 ? -9.335 4.944 16.673 1.00 96.50 179 ILE A C 1
ATOM 1399 O O . ILE A 1 179 ? -9.783 5.916 17.283 1.00 96.50 179 ILE A O 1
ATOM 1403 N N . LEU A 1 180 ? -9.530 4.809 15.357 1.00 96.81 180 LEU A N 1
ATOM 1404 C CA . LEU A 1 180 ? -10.266 5.786 14.550 1.00 96.81 180 LEU A CA 1
ATOM 1405 C C . LEU A 1 180 ? -11.741 5.904 14.971 1.00 96.81 180 LEU A C 1
ATOM 1407 O O . LEU A 1 180 ? -12.368 6.950 14.780 1.00 96.81 180 LEU A O 1
ATOM 1411 N N . SER A 1 181 ? -12.321 4.832 15.508 1.00 96.06 181 SER A N 1
ATOM 1412 C CA . SER A 1 181 ? -13.702 4.811 16.002 1.00 96.06 181 SER A CA 1
ATOM 1413 C C . SER A 1 181 ? -13.838 5.491 17.365 1.00 96.06 181 SER A C 1
ATOM 1415 O O . SER A 1 181 ? -14.862 6.118 17.610 1.00 96.06 181 SER A O 1
ATOM 1417 N N . HIS A 1 182 ? -12.779 5.488 18.179 1.00 95.94 182 HIS A N 1
ATOM 1418 C CA . HIS A 1 182 ? -12.698 6.227 19.445 1.00 95.94 182 HIS A CA 1
ATOM 1419 C C . HIS A 1 182 ? -12.099 7.639 19.304 1.00 95.94 182 HIS A C 1
ATOM 1421 O O . HIS A 1 182 ? -11.595 8.215 20.263 1.00 95.94 182 HIS A O 1
ATOM 1427 N N . GLY A 1 183 ? -12.136 8.223 18.101 1.00 94.62 183 GLY A N 1
ATOM 1428 C CA . GLY A 1 183 ? -11.728 9.614 17.881 1.00 94.62 183 GLY A CA 1
ATOM 1429 C C . GLY A 1 183 ? -10.217 9.852 17.785 1.00 94.62 183 GLY A C 1
ATOM 1430 O O . GLY A 1 183 ? -9.800 11.003 17.668 1.00 94.62 183 GLY A O 1
ATOM 1431 N N . GLY A 1 184 ? -9.383 8.809 17.727 1.00 94.56 184 GLY A N 1
ATOM 1432 C CA . GLY A 1 184 ? -7.919 8.919 17.634 1.00 94.56 184 GLY A CA 1
ATOM 1433 C C . GLY A 1 184 ? -7.361 9.367 16.275 1.00 94.56 184 GLY A C 1
ATOM 1434 O O . GLY A 1 184 ? -6.208 9.090 15.945 1.00 94.56 184 GLY A O 1
ATOM 1435 N N . TYR A 1 185 ? -8.155 10.063 15.457 1.00 95.38 185 TYR A N 1
ATOM 1436 C CA . TYR A 1 185 ? -7.777 10.448 14.094 1.00 95.38 185 TYR A CA 1
ATOM 1437 C C . TYR A 1 185 ? -6.572 11.400 14.051 1.00 95.38 185 TYR A C 1
ATOM 1439 O O . TYR A 1 185 ? -5.774 11.312 13.125 1.00 95.38 185 TYR A O 1
ATOM 1447 N N . ARG A 1 186 ? -6.401 12.286 15.042 1.00 95.56 186 ARG A N 1
ATOM 1448 C CA . ARG A 1 186 ? -5.268 13.231 15.087 1.00 95.56 186 ARG A CA 1
ATOM 1449 C C . ARG A 1 186 ? -3.930 12.514 15.243 1.00 95.56 186 ARG A C 1
ATOM 1451 O O . ARG A 1 186 ? -2.990 12.818 14.513 1.00 95.56 186 ARG A O 1
ATOM 1458 N N . LYS A 1 187 ? -3.877 11.504 16.117 1.00 95.25 187 LYS A N 1
ATOM 1459 C CA . LYS A 1 187 ? -2.726 10.600 16.266 1.00 95.25 187 LYS A CA 1
ATOM 1460 C C . LYS A 1 187 ? -2.491 9.791 14.992 1.00 95.25 187 LYS A C 1
ATOM 1462 O O . LYS A 1 187 ? -1.387 9.797 14.457 1.00 95.25 187 LYS A O 1
ATOM 1467 N N . ILE A 1 188 ? -3.545 9.185 14.436 1.00 95.88 188 ILE A N 1
ATOM 1468 C CA . ILE A 1 188 ? -3.460 8.420 13.179 1.00 95.88 188 ILE A CA 1
ATOM 1469 C C . ILE A 1 188 ? -3.014 9.287 11.995 1.00 95.88 188 ILE A C 1
ATOM 1471 O O . ILE A 1 188 ? -2.433 8.751 11.059 1.00 95.88 188 ILE A O 1
ATOM 1475 N N . LEU A 1 189 ? -3.240 10.601 12.007 1.00 96.19 189 LEU A N 1
ATOM 1476 C CA . LEU A 1 189 ? -2.785 11.538 10.971 1.00 96.19 189 LEU A CA 1
ATOM 1477 C C . LEU A 1 189 ? -1.446 12.221 11.300 1.00 96.19 189 LEU A C 1
ATOM 1479 O O . LEU A 1 189 ? -1.035 13.113 10.565 1.00 96.19 189 LEU A O 1
ATOM 1483 N N . GLY A 1 190 ? -0.770 11.833 12.387 1.00 94.00 190 GLY A N 1
ATOM 1484 C CA . GLY A 1 190 ? 0.540 12.380 12.760 1.00 94.00 190 GLY A CA 1
ATOM 1485 C C . GLY A 1 190 ? 0.507 13.832 13.253 1.00 94.00 190 GLY A C 1
ATOM 1486 O O . GLY A 1 190 ? 1.528 14.509 13.236 1.00 94.00 190 GLY A O 1
ATOM 1487 N N . GLN A 1 191 ? -0.653 14.334 13.690 1.00 94.69 191 GLN A N 1
ATOM 1488 C CA . GLN A 1 191 ? -0.805 15.715 14.172 1.00 94.69 191 GLN A CA 1
ATOM 1489 C C . GLN A 1 191 ? -0.362 15.901 15.632 1.00 94.69 191 GLN A C 1
ATOM 1491 O O . GLN A 1 191 ? -0.242 17.030 16.098 1.00 94.69 191 GLN A O 1
ATOM 1496 N N . GLU A 1 192 ? -0.132 14.807 16.360 1.00 93.00 192 GLU A N 1
ATOM 1497 C CA . GLU A 1 192 ? 0.161 14.803 17.801 1.00 93.00 192 GLU A CA 1
ATOM 1498 C C . GLU A 1 192 ? 1.450 14.025 18.124 1.00 93.00 192 GLU A C 1
ATOM 1500 O O . GLU A 1 192 ? 1.530 13.322 19.138 1.00 93.00 192 GLU A O 1
ATOM 1505 N N . GLY A 1 193 ? 2.449 14.147 17.246 1.00 90.75 193 GLY A N 1
ATOM 1506 C CA . GLY A 1 193 ? 3.745 13.476 17.361 1.00 90.75 193 GLY A CA 1
ATOM 1507 C C . GLY A 1 193 ? 3.738 12.047 16.822 1.00 90.75 193 GLY A C 1
ATOM 1508 O O . GLY A 1 193 ? 2.861 11.671 16.040 1.00 90.75 193 GLY A O 1
ATOM 1509 N N . ASP A 1 194 ? 4.738 11.263 17.235 1.00 91.25 194 ASP A N 1
ATOM 1510 C CA . ASP A 1 194 ? 4.789 9.840 16.909 1.00 91.25 194 ASP A CA 1
ATOM 1511 C C . ASP A 1 194 ? 3.555 9.120 17.475 1.00 91.25 194 ASP A C 1
ATOM 1513 O O . ASP A 1 194 ? 3.073 9.420 18.569 1.00 91.25 194 ASP A O 1
ATOM 1517 N N . ALA A 1 195 ? 3.022 8.201 16.682 1.00 92.56 195 ALA A N 1
ATOM 1518 C CA . ALA A 1 195 ? 1.833 7.416 16.973 1.00 92.56 195 ALA A CA 1
ATOM 1519 C C . ALA A 1 195 ? 2.043 5.930 16.650 1.00 92.56 195 ALA A C 1
ATOM 1521 O O . ALA A 1 195 ? 1.095 5.158 16.762 1.00 92.56 195 ALA A O 1
ATOM 1522 N N . SER A 1 196 ? 3.257 5.530 16.254 1.00 91.38 196 SER A N 1
ATOM 1523 C CA . SER A 1 196 ? 3.593 4.157 15.865 1.00 91.38 196 SER A CA 1
ATOM 1524 C C . SER A 1 196 ? 3.298 3.143 16.978 1.00 91.38 196 SER A C 1
ATOM 1526 O O . SER A 1 196 ? 2.735 2.082 16.704 1.00 91.38 196 SER A O 1
ATOM 1528 N N . TYR A 1 197 ? 3.555 3.521 18.237 1.00 93.06 197 TYR A N 1
ATOM 1529 C CA . TYR A 1 197 ? 3.279 2.721 19.436 1.00 93.06 197 TYR A CA 1
ATOM 1530 C C . TYR A 1 197 ? 1.811 2.290 19.560 1.00 93.06 197 TYR A C 1
ATOM 1532 O O . TYR A 1 197 ? 1.521 1.256 20.148 1.00 93.06 197 TYR A O 1
ATOM 1540 N N . LEU A 1 198 ? 0.865 3.022 18.959 1.00 93.44 198 LEU A N 1
ATOM 1541 C CA . LEU A 1 198 ? -0.556 2.666 18.988 1.00 93.44 198 LEU A CA 1
ATOM 1542 C C . LEU A 1 198 ? -0.873 1.343 18.278 1.00 93.44 198 LEU A C 1
ATOM 1544 O O . LEU A 1 198 ? -1.946 0.785 18.492 1.00 93.44 198 LEU A O 1
ATOM 1548 N N . ALA A 1 199 ? 0.023 0.861 17.414 1.00 92.12 199 ALA A N 1
ATOM 1549 C CA . ALA A 1 199 ? -0.122 -0.430 16.752 1.00 92.12 199 ALA A CA 1
ATOM 1550 C C . ALA A 1 199 ? 0.390 -1.611 17.597 1.00 92.12 199 ALA A C 1
ATOM 1552 O O . ALA A 1 199 ? 0.126 -2.751 17.228 1.00 92.12 199 ALA A O 1
ATOM 1553 N N . SER A 1 200 ? 1.100 -1.359 18.702 1.00 91.75 200 SER A N 1
ATOM 1554 C CA . SER A 1 200 ? 1.755 -2.390 19.525 1.00 91.75 200 SER A CA 1
ATOM 1555 C C . SER A 1 200 ? 1.465 -2.284 21.024 1.00 91.75 200 SER A C 1
ATOM 1557 O O . SER A 1 200 ? 1.592 -3.272 21.738 1.00 91.75 200 SER A O 1
ATOM 1559 N N . GLU A 1 201 ? 1.038 -1.120 21.513 1.00 93.44 201 GLU A N 1
ATOM 1560 C CA . GLU A 1 201 ? 0.759 -0.864 22.925 1.00 93.44 201 GLU A CA 1
ATOM 1561 C C . GLU A 1 201 ? -0.728 -0.609 23.192 1.00 93.44 201 GLU A C 1
ATOM 1563 O O . GLU A 1 201 ? -1.455 -0.039 22.372 1.00 93.44 201 GLU A O 1
ATOM 1568 N N . MET A 1 202 ? -1.186 -1.008 24.383 1.00 94.81 202 MET A N 1
ATOM 1569 C CA . MET A 1 202 ? -2.533 -0.679 24.844 1.00 94.81 202 MET A CA 1
ATOM 1570 C C . MET A 1 202 ? -2.693 0.836 24.982 1.00 94.81 202 MET A C 1
ATOM 1572 O O . MET A 1 202 ? -1.821 1.528 25.504 1.00 94.81 202 MET A O 1
ATOM 1576 N N . SER A 1 203 ? -3.838 1.355 24.546 1.00 94.44 203 SER A N 1
ATOM 1577 C CA . SER A 1 203 ? -4.152 2.783 24.628 1.00 94.44 203 SER A CA 1
ATOM 1578 C C . SER A 1 203 ? -5.558 3.009 25.173 1.00 94.44 203 SER A C 1
ATOM 1580 O O . SER A 1 203 ? -6.453 2.196 24.949 1.00 94.44 203 SER A O 1
ATOM 1582 N N . THR A 1 204 ? -5.760 4.118 25.886 1.00 95.00 204 THR A N 1
ATOM 1583 C CA . THR A 1 204 ? -7.060 4.475 26.470 1.00 95.00 204 THR A CA 1
ATOM 1584 C C . THR A 1 204 ? -7.649 5.678 25.747 1.00 95.00 204 THR A C 1
ATOM 1586 O O . THR A 1 204 ? -7.003 6.719 25.637 1.00 95.00 204 THR A O 1
ATOM 1589 N N . TRP A 1 205 ? -8.895 5.550 25.299 1.00 92.75 205 TRP A N 1
ATOM 1590 C CA . TRP A 1 205 ? -9.629 6.567 24.555 1.00 92.75 205 TRP A CA 1
ATOM 1591 C C . TRP A 1 205 ? -10.996 6.779 25.196 1.00 92.75 205 TRP A C 1
ATOM 1593 O O . TRP A 1 205 ? -11.853 5.905 25.110 1.00 92.75 205 TRP A O 1
ATOM 1603 N N . ASP A 1 206 ? -11.187 7.920 25.862 1.00 89.44 206 ASP A N 1
ATOM 1604 C CA . ASP A 1 206 ? -12.450 8.271 26.535 1.00 89.44 206 ASP A CA 1
ATOM 1605 C C . ASP A 1 206 ? -12.989 7.145 27.449 1.00 89.44 206 ASP A C 1
ATOM 1607 O O . ASP A 1 206 ? -14.146 6.738 27.391 1.00 89.44 206 ASP A O 1
ATOM 1611 N N . GLY A 1 207 ? -12.093 6.552 28.248 1.00 91.44 207 GLY A N 1
ATOM 1612 C CA . GLY A 1 207 ? -12.406 5.433 29.146 1.00 91.44 207 GLY A CA 1
ATOM 1613 C C . GLY A 1 207 ? -12.438 4.044 28.492 1.00 91.44 207 GLY A C 1
ATOM 1614 O O . GLY A 1 207 ? -12.512 3.050 29.211 1.00 91.44 207 GLY A O 1
ATOM 1615 N N . VAL A 1 208 ? -12.325 3.939 27.164 1.00 95.25 208 VAL A N 1
ATOM 1616 C CA . VAL A 1 208 ? -12.241 2.656 26.448 1.00 95.25 208 VAL A CA 1
ATOM 1617 C C . VAL A 1 208 ? -10.786 2.233 26.268 1.00 95.25 208 VAL A C 1
ATOM 1619 O O . VAL A 1 208 ? -9.983 2.977 25.708 1.00 95.25 208 VAL A O 1
ATOM 1622 N N . ILE A 1 209 ? -10.448 1.020 26.705 1.00 95.62 209 ILE A N 1
ATOM 1623 C CA . ILE A 1 209 ? -9.123 0.425 26.492 1.00 95.62 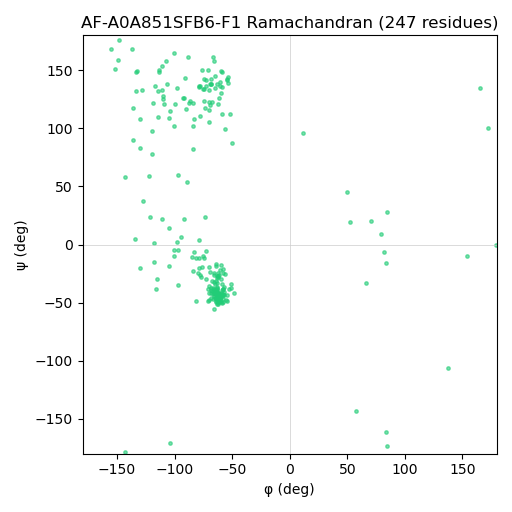209 ILE A CA 1
ATOM 1624 C C . ILE A 1 209 ? -9.110 -0.285 25.136 1.00 95.62 209 ILE A C 1
ATOM 1626 O O . ILE A 1 209 ? -9.919 -1.174 24.874 1.00 95.62 209 ILE A O 1
ATOM 1630 N N . VAL A 1 210 ? -8.174 0.100 24.273 1.00 96.31 210 VAL A N 1
ATOM 1631 C CA . VAL A 1 210 ? -7.924 -0.522 22.974 1.00 96.31 210 VAL A CA 1
ATOM 1632 C C . VAL A 1 210 ? -6.650 -1.355 23.075 1.00 96.31 210 VAL A C 1
ATOM 1634 O O . VAL A 1 210 ? -5.549 -0.812 23.146 1.00 96.31 210 VAL A O 1
ATOM 1637 N N . THR A 1 211 ? -6.808 -2.678 23.057 1.00 97.00 211 THR A N 1
ATOM 1638 C CA . THR A 1 211 ? -5.698 -3.640 22.972 1.00 97.00 211 THR A CA 1
ATOM 1639 C C . THR A 1 211 ? -5.350 -3.909 21.509 1.00 97.00 211 THR A C 1
ATOM 1641 O O . THR A 1 211 ? -6.246 -4.314 20.766 1.00 97.00 211 THR A O 1
ATOM 1644 N N . PRO A 1 212 ? -4.114 -3.682 21.044 1.00 97.06 212 PRO A N 1
ATOM 1645 C CA . PRO A 1 212 ? -3.724 -3.968 19.666 1.00 97.06 212 PRO A CA 1
ATOM 1646 C C . PRO A 1 212 ? -4.030 -5.405 19.245 1.00 97.06 212 PRO A C 1
ATOM 1648 O O . PRO A 1 212 ? -3.972 -6.323 20.054 1.00 97.06 212 PRO A O 1
ATOM 1651 N N . SER A 1 213 ? -4.424 -5.583 17.986 1.00 96.94 213 SER A N 1
ATOM 1652 C CA . SER A 1 213 ? -4.559 -6.911 17.392 1.00 96.94 213 SER A CA 1
ATOM 1653 C C . SER A 1 213 ? -3.168 -7.525 17.234 1.00 96.94 213 SER A C 1
ATOM 1655 O O . SER A 1 213 ? -2.235 -6.835 16.822 1.00 96.94 213 SER A O 1
ATOM 1657 N N . GLU A 1 214 ? -3.045 -8.807 17.553 1.00 94.81 214 GLU A N 1
ATOM 1658 C CA . GLU A 1 214 ? -1.776 -9.531 17.545 1.00 94.81 214 GLU A CA 1
ATOM 1659 C C . GLU A 1 214 ? -1.615 -10.373 16.277 1.00 94.81 214 GLU A C 1
ATOM 1661 O O . GLU A 1 214 ? -2.573 -10.626 15.544 1.00 94.81 214 GLU A O 1
ATOM 1666 N N . LYS A 1 215 ? -0.376 -10.803 16.033 1.00 96.31 215 LYS A N 1
ATOM 1667 C CA . LYS A 1 215 ? -0.023 -11.694 14.931 1.00 96.31 215 LYS A CA 1
ATOM 1668 C C . LYS A 1 215 ? -0.756 -13.031 15.078 1.00 96.31 215 LYS A C 1
ATOM 1670 O O . LYS A 1 215 ? -0.627 -13.690 16.106 1.00 96.31 215 LYS A O 1
ATOM 1675 N N . ALA A 1 216 ? -1.467 -13.434 14.031 1.00 95.81 216 ALA A N 1
ATOM 1676 C CA . ALA A 1 216 ? -2.172 -14.710 13.941 1.00 95.81 216 ALA A CA 1
ATOM 1677 C C . ALA A 1 216 ? -1.458 -15.721 13.027 1.00 95.81 216 ALA A C 1
ATOM 1679 O O . ALA A 1 216 ? -1.730 -16.916 13.097 1.00 95.81 216 ALA A O 1
ATOM 1680 N N . TYR A 1 217 ? -0.556 -15.265 12.154 1.00 95.50 217 TYR A N 1
ATOM 1681 C CA . TYR A 1 217 ? 0.180 -16.143 11.251 1.00 95.50 217 TYR A CA 1
ATOM 1682 C C . TYR A 1 217 ? 1.201 -17.009 11.999 1.00 95.50 217 TYR A C 1
ATOM 1684 O O . TYR A 1 217 ? 2.152 -16.502 12.601 1.00 95.50 217 TYR A O 1
ATOM 1692 N N . GLU A 1 218 ? 1.069 -18.324 11.856 1.00 94.50 218 GLU A N 1
ATOM 1693 C CA . GLU A 1 218 ? 2.037 -19.313 12.322 1.00 94.50 218 GLU A CA 1
ATOM 1694 C C . GLU A 1 218 ? 2.801 -19.899 11.130 1.00 94.50 218 GLU A C 1
ATOM 1696 O O . GLU A 1 218 ? 2.227 -20.180 10.075 1.00 94.50 218 GLU A O 1
ATOM 1701 N N . LYS A 1 219 ? 4.119 -20.076 11.276 1.00 91.38 219 LYS A N 1
ATOM 1702 C CA . LYS A 1 219 ? 4.915 -20.729 10.231 1.00 91.38 219 LYS A CA 1
ATOM 1703 C C . LYS A 1 219 ? 4.555 -22.217 10.193 1.00 91.38 219 LYS A C 1
ATOM 1705 O O . LYS A 1 219 ? 4.569 -22.843 11.254 1.00 91.38 219 LYS A O 1
ATOM 1710 N N . PRO A 1 220 ? 4.298 -22.795 9.005 1.00 88.44 220 PRO A N 1
ATOM 1711 C CA . PRO A 1 220 ? 4.142 -24.236 8.882 1.00 88.44 220 PRO A CA 1
ATOM 1712 C C . PRO A 1 220 ? 5.369 -24.959 9.457 1.00 88.44 220 PRO A C 1
ATOM 1714 O O . PRO A 1 220 ? 6.488 -24.462 9.284 1.00 88.44 220 PRO A O 1
ATOM 1717 N N . PRO A 1 221 ? 5.191 -26.108 10.132 1.00 81.25 221 PRO A N 1
ATOM 1718 C CA . PRO A 1 221 ? 6.320 -26.924 10.552 1.00 81.25 221 PRO A CA 1
ATOM 1719 C C . PRO A 1 221 ? 7.132 -27.333 9.318 1.00 81.25 221 PRO A C 1
ATOM 1721 O O . PRO A 1 221 ? 6.562 -27.711 8.294 1.00 81.25 221 PRO A O 1
ATOM 1724 N N . GLU A 1 222 ? 8.460 -27.242 9.401 1.00 77.56 222 GLU A N 1
ATOM 1725 C CA . GLU A 1 222 ? 9.346 -27.713 8.334 1.00 77.56 222 GLU A CA 1
ATOM 1726 C C . GLU A 1 222 ? 9.086 -29.211 8.113 1.00 77.56 222 GLU A C 1
ATOM 1728 O O . GLU A 1 222 ? 9.348 -30.031 8.999 1.00 77.56 222 GLU A O 1
ATOM 1733 N N . LYS A 1 223 ? 8.529 -29.579 6.951 1.00 65.75 223 LYS A N 1
ATOM 1734 C CA . LYS A 1 223 ? 8.433 -30.987 6.555 1.00 65.75 223 LYS A CA 1
ATOM 1735 C C . LYS A 1 223 ? 9.859 -31.520 6.432 1.00 65.75 223 LYS A C 1
ATOM 1737 O O . LYS A 1 223 ? 10.648 -30.998 5.647 1.00 65.75 223 LYS A O 1
ATOM 1742 N N . LYS A 1 224 ? 10.195 -32.550 7.211 1.00 54.38 224 LYS A N 1
ATOM 1743 C CA . LYS A 1 224 ? 11.405 -33.342 6.967 1.00 54.38 224 LYS A CA 1
ATOM 1744 C C . LYS A 1 224 ? 11.278 -33.941 5.566 1.00 54.38 224 LYS A C 1
ATOM 1746 O O . LYS A 1 224 ? 10.232 -34.498 5.245 1.00 54.38 224 LYS A O 1
ATOM 1751 N N . GLU A 1 225 ? 12.309 -33.792 4.741 1.00 47.84 225 GLU A N 1
ATOM 1752 C CA . GLU A 1 225 ? 12.373 -34.387 3.402 1.00 47.84 225 GLU A CA 1
ATOM 1753 C C . GLU A 1 225 ? 12.072 -35.898 3.501 1.00 47.84 225 GLU A C 1
ATOM 1755 O O . GLU A 1 225 ? 12.847 -36.632 4.115 1.00 47.84 225 GLU A O 1
ATOM 1760 N N . GLY A 1 226 ? 10.931 -36.358 2.963 1.00 53.72 226 GLY A N 1
ATOM 1761 C CA . GLY A 1 226 ? 10.608 -37.792 2.919 1.00 53.72 226 GLY A CA 1
ATOM 1762 C C . GLY A 1 226 ? 9.134 -38.223 2.875 1.00 53.72 226 GLY A C 1
ATOM 1763 O O . GLY A 1 226 ? 8.898 -39.402 2.646 1.00 53.72 226 GLY A O 1
ATOM 1764 N N . GLU A 1 227 ? 8.147 -37.341 3.064 1.00 50.56 227 GLU A N 1
ATOM 1765 C CA . GLU A 1 227 ? 6.721 -37.739 3.131 1.00 50.56 227 GLU A CA 1
ATOM 1766 C C . GLU A 1 227 ? 5.851 -37.037 2.069 1.00 50.56 227 GLU A C 1
ATOM 1768 O O . GLU A 1 227 ? 4.919 -36.313 2.407 1.00 50.56 227 GLU A O 1
ATOM 1773 N N . GLU A 1 228 ? 6.158 -37.208 0.778 1.00 48.31 228 GLU A N 1
ATOM 1774 C CA . GLU A 1 228 ? 5.240 -36.853 -0.326 1.00 48.31 228 GLU A CA 1
ATOM 1775 C C . GLU A 1 228 ? 5.335 -37.863 -1.485 1.00 48.31 228 GLU A C 1
ATOM 1777 O O . GLU A 1 228 ? 5.613 -37.514 -2.626 1.00 48.31 228 GLU A O 1
ATOM 1782 N N . GLU A 1 229 ? 5.080 -39.137 -1.205 1.00 44.16 229 GLU A N 1
ATOM 1783 C CA . GLU A 1 229 ? 4.632 -40.097 -2.218 1.00 44.16 229 GLU A CA 1
ATOM 1784 C C . GLU A 1 229 ? 3.497 -40.903 -1.581 1.00 44.16 229 GLU A C 1
ATOM 1786 O O . GLU A 1 229 ? 3.805 -41.869 -0.903 1.00 44.16 229 GLU A O 1
ATOM 1791 N N . GLU A 1 230 ? 2.226 -40.472 -1.694 1.00 41.66 230 GLU A N 1
ATOM 1792 C CA . GLU A 1 230 ? 1.063 -41.400 -1.740 1.00 41.66 230 GLU A CA 1
ATOM 1793 C C . GLU A 1 230 ? -0.349 -40.774 -1.844 1.00 41.66 230 GLU A C 1
ATOM 1795 O O . GLU A 1 230 ? -1.304 -41.531 -1.964 1.00 41.66 230 GLU A O 1
ATOM 1800 N N . GLU A 1 231 ? -0.558 -39.450 -1.890 1.00 40.91 231 GLU A N 1
ATOM 1801 C CA . GLU A 1 231 ? -1.944 -38.906 -1.855 1.00 40.91 231 GLU A CA 1
ATOM 1802 C C . GLU A 1 231 ? -2.538 -38.368 -3.172 1.00 40.91 231 GLU A C 1
ATOM 1804 O O . GLU A 1 231 ? -3.595 -37.750 -3.145 1.00 40.91 231 GLU A O 1
ATOM 1809 N N . ASN A 1 232 ? -1.959 -38.646 -4.346 1.00 37.75 232 ASN A N 1
ATOM 1810 C CA . ASN A 1 232 ? -2.597 -38.289 -5.628 1.00 37.75 232 ASN A CA 1
ATOM 1811 C C . ASN A 1 232 ? -2.881 -39.517 -6.504 1.00 37.75 232 ASN A C 1
ATOM 1813 O O . ASN A 1 232 ? -2.194 -39.775 -7.492 1.00 37.75 232 ASN A O 1
ATOM 1817 N N . GLN A 1 233 ? -3.944 -40.246 -6.164 1.00 35.34 233 GLN A N 1
ATOM 1818 C CA . GLN A 1 233 ? -4.720 -41.033 -7.126 1.00 35.34 233 GLN A CA 1
ATOM 1819 C C . GLN A 1 233 ? -6.208 -40.709 -6.936 1.00 35.34 233 GLN A C 1
ATOM 1821 O O . GLN A 1 233 ? -6.926 -41.421 -6.242 1.00 35.34 233 GLN A O 1
ATOM 1826 N N . GLU A 1 234 ? -6.670 -39.611 -7.538 1.00 36.47 234 GLU A N 1
ATOM 1827 C CA . GLU A 1 234 ? -8.099 -39.409 -7.802 1.00 36.47 234 GLU A CA 1
ATOM 1828 C C . GLU A 1 234 ? -8.464 -40.129 -9.114 1.00 36.47 234 GLU A C 1
ATOM 1830 O O . GLU A 1 234 ? -7.863 -39.889 -10.165 1.00 36.47 234 GLU A O 1
ATOM 1835 N N . GLU A 1 235 ? -9.424 -41.054 -9.034 1.00 33.81 235 GLU A N 1
ATOM 1836 C CA . GLU A 1 235 ? -10.018 -41.779 -10.164 1.00 33.81 235 GLU A CA 1
ATOM 1837 C C . GLU A 1 235 ? -10.785 -40.828 -11.113 1.00 33.81 235 GLU A C 1
ATOM 1839 O O . GLU A 1 235 ? -11.430 -39.886 -10.646 1.00 33.81 235 GLU A O 1
ATOM 1844 N N . PRO A 1 236 ? -10.796 -41.055 -12.443 1.00 36.56 236 PRO A N 1
ATOM 1845 C CA . PRO A 1 236 ? -11.576 -40.230 -13.358 1.00 36.56 236 PRO A CA 1
ATOM 1846 C C . PRO A 1 236 ? -13.064 -40.621 -13.347 1.00 36.56 236 PRO A C 1
ATOM 1848 O O . 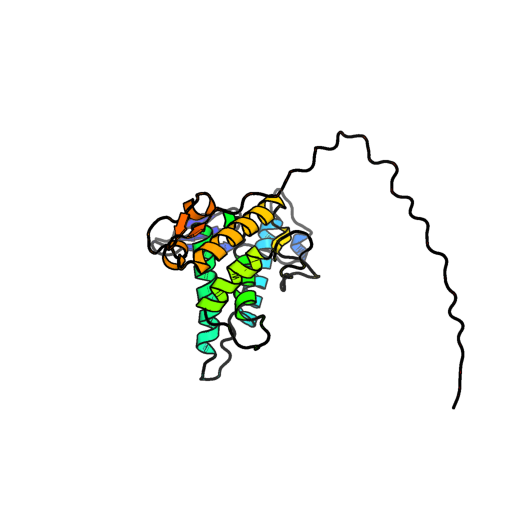PRO A 1 236 ? -13.425 -41.796 -13.420 1.00 36.56 236 PRO A O 1
ATOM 1851 N N . ALA A 1 237 ? -13.923 -39.601 -13.302 1.00 35.03 237 ALA A N 1
ATOM 1852 C CA . ALA A 1 237 ? -15.379 -39.698 -13.329 1.00 35.03 237 ALA A CA 1
ATOM 1853 C C . ALA A 1 237 ? -15.919 -40.360 -14.615 1.00 35.03 237 ALA A C 1
ATOM 1855 O O . ALA A 1 237 ? -15.493 -40.042 -15.727 1.00 35.03 237 ALA A O 1
ATOM 1856 N N . ALA A 1 238 ? -16.890 -41.262 -14.445 1.00 35.94 238 ALA A N 1
ATOM 1857 C CA . ALA A 1 238 ? -17.648 -41.899 -15.518 1.00 35.94 238 ALA A CA 1
ATOM 1858 C C . ALA A 1 238 ? -18.570 -40.890 -16.230 1.00 35.94 238 ALA A C 1
ATOM 1860 O O . ALA A 1 238 ? -19.193 -40.049 -15.585 1.00 35.94 238 ALA A O 1
ATOM 1861 N N . GLY A 1 239 ? -18.631 -40.981 -17.561 1.00 32.19 239 GLY A N 1
ATOM 1862 C CA . GLY A 1 239 ? -19.425 -40.107 -18.421 1.00 32.19 239 GLY A CA 1
ATOM 1863 C C . GLY A 1 239 ? -20.929 -40.371 -18.344 1.00 32.19 239 GLY A C 1
ATOM 1864 O O . GLY A 1 239 ? -21.365 -41.519 -18.290 1.00 32.19 239 GLY A O 1
ATOM 1865 N N . GLU A 1 240 ? -21.705 -39.292 -18.390 1.00 35.75 240 GLU A N 1
ATOM 1866 C CA . GLU A 1 240 ? -23.138 -39.316 -18.676 1.00 35.75 240 GLU A CA 1
ATOM 1867 C C . GLU A 1 240 ? -23.343 -38.943 -20.152 1.00 35.75 240 GLU A C 1
ATOM 1869 O O . GLU A 1 240 ? -22.897 -37.892 -20.616 1.00 35.75 240 GLU A O 1
ATOM 1874 N N . GLU A 1 241 ? -23.962 -39.856 -20.901 1.00 33.53 241 GLU A N 1
ATOM 1875 C CA . GLU A 1 241 ? -24.396 -39.674 -22.285 1.00 33.53 241 GLU A CA 1
ATOM 1876 C C . GLU A 1 241 ? -25.648 -38.773 -22.315 1.00 33.53 241 GLU A C 1
ATOM 1878 O O . GLU A 1 241 ? -26.658 -39.088 -21.687 1.00 33.53 241 GLU A O 1
ATOM 1883 N N . GLU A 1 242 ? -25.599 -37.654 -23.046 1.00 35.47 242 GLU A N 1
ATOM 1884 C CA . GLU A 1 242 ? -26.784 -36.841 -23.355 1.00 35.47 242 GLU A CA 1
ATOM 1885 C C . GLU A 1 242 ? -27.596 -37.498 -24.488 1.00 35.47 242 GLU A C 1
ATOM 1887 O O . GLU A 1 242 ? -27.178 -37.510 -25.648 1.00 35.47 242 GLU A O 1
ATOM 1892 N N . GLU A 1 243 ? -28.787 -38.013 -24.166 1.00 35.62 243 GLU A N 1
ATOM 1893 C CA . GLU A 1 243 ? -29.812 -38.358 -25.156 1.00 35.62 243 GLU A CA 1
ATOM 1894 C C . GLU A 1 243 ? -30.474 -37.086 -25.711 1.00 35.62 243 GLU A C 1
ATOM 1896 O O . GLU A 1 243 ? -31.150 -36.328 -25.015 1.00 35.62 243 GLU A O 1
ATOM 1901 N N . SER A 1 244 ? -30.311 -36.881 -27.016 1.00 34.94 244 SER A N 1
ATOM 1902 C CA . SER A 1 244 ? -31.041 -35.906 -27.818 1.00 34.94 244 SER A CA 1
ATOM 1903 C C . SER A 1 244 ? -32.517 -36.300 -27.967 1.00 34.94 244 SER A C 1
ATOM 1905 O O . SER A 1 244 ? -32.815 -37.330 -28.575 1.00 34.94 244 SER A O 1
ATOM 1907 N N . MET A 1 245 ? -33.446 -35.453 -27.515 1.00 41.06 245 MET A N 1
ATOM 1908 C CA . MET A 1 245 ? -34.856 -35.515 -27.922 1.00 41.06 245 MET A CA 1
ATOM 1909 C C . MET A 1 245 ? -35.230 -34.261 -28.718 1.00 41.06 245 MET A C 1
ATOM 1911 O O . MET A 1 245 ? -35.308 -33.156 -28.186 1.00 41.06 245 MET A O 1
ATOM 1915 N N . GLU A 1 246 ? -35.455 -34.462 -30.017 1.00 38.50 246 GLU A N 1
ATOM 1916 C CA . GLU A 1 246 ? -36.132 -33.523 -30.906 1.00 38.50 246 GLU A CA 1
ATOM 1917 C C . GLU A 1 246 ? -37.620 -33.425 -30.540 1.00 38.50 246 GLU A C 1
ATOM 1919 O O . GLU A 1 246 ? -38.294 -34.443 -30.379 1.00 38.50 246 GLU A O 1
ATOM 1924 N N . THR A 1 247 ? -38.170 -32.212 -30.536 1.00 38.56 247 THR A N 1
ATOM 1925 C CA . THR A 1 247 ? -39.602 -31.997 -30.787 1.00 38.56 247 THR A CA 1
ATOM 1926 C C . THR A 1 247 ? -39.776 -30.814 -31.728 1.00 38.56 247 THR A C 1
ATOM 1928 O O . THR A 1 247 ? -39.386 -29.692 -31.407 1.00 38.56 247 THR A O 1
ATOM 1931 N N . GLN A 1 248 ? -40.346 -31.105 -32.898 1.00 34.53 248 GLN A N 1
ATOM 1932 C CA . GLN A 1 248 ? -40.905 -30.143 -33.843 1.00 34.53 248 GLN A CA 1
ATOM 1933 C C . GLN A 1 248 ? -42.258 -29.635 -33.330 1.00 34.53 248 GLN A C 1
ATOM 1935 O O . GLN A 1 248 ? -43.105 -30.450 -32.969 1.00 34.53 248 GLN A O 1
ATOM 1940 N N . GLU A 1 249 ? -42.458 -28.318 -33.377 1.00 31.84 249 GLU A N 1
ATOM 1941 C CA . GLU A 1 249 ? -43.591 -27.643 -34.040 1.00 31.84 249 GLU A CA 1
ATOM 1942 C C . GLU A 1 249 ? -43.219 -26.184 -34.345 1.00 31.84 249 GLU A C 1
ATOM 1944 O O . GLU A 1 249 ? -42.618 -25.522 -33.467 1.00 31.84 249 GLU A O 1
#

Radius of gyration: 24.29 Å; Cα contacts (8 Å, |Δi|>4): 271; chains: 1; bounding box: 70×64×63 Å